Protein AF-A0A6P6IMT6-F1 (afdb_monomer_lite)

Organism: Puma concolor (NCBI:txid9696)

Secondary structure (DSSP, 8-state):
-HHHHHHHHH-TT----EEEE-SS-EEEEES-TTSTTGGGSS-TT-PPP----SS---TTSHHHHHHHHHHHHHHHHHHHS----S------HHHHHHHHHHHHHHHHHHS-TT----------STTS------S-GGGHHHHIIIIISS-HHHHTTS-PPPPPPP--PEEPTTT--EESS-EE-TTT--EESS--SB-TTT-PBP--------------PPPP-

Foldseek 3Di:
DVLQVLLCVVDVPDDDWDWDWDPVDIATLPPHPPCLCVVVPDDPDDDRDDDDDPDDPPVPCVVVVVSVVSSVVVVVVVVVPDPPPDPDPDTPVVVNVVVLVVVVVVVQVVDPPPDGDPDDDQDDDPVVHNDDDDPDPVCVVVCSVQRVNDDPVCVVVDPDDDHDDDDPFDQAPPPRDGDPDFDADPPPRHTHPDDDQADPPPRDGHPDPDDPPPPDPPDDDDDDD

InterPro domains:
  IPR004600 TFIIH subunit Tfb4/GTF2H3 [PF03850] (1-122)
  IPR004600 TFIIH subunit Tfb4/GTF2H3 [PF03850] (123-203)
  IPR004600 TFIIH subunit Tfb4/GTF2H3 [PTHR12831] (123-220)
  IPR036465 von Willebrand factor A-like domain superfamily [G3DSA:3.40.50.410] (1-122)
  IPR036465 von Willebrand factor A-like domain superfamily [G3DSA:3.40.50.410] (123-149)

Radius of gyration: 28.68 Å; chains: 1; bounding box: 85×43×91 Å

pLDDT: mean 74.67, std 17.56, range [29.91, 91.94]

Structure (mmCIF, N/CA/C/O backbone):
data_AF-A0A6P6IMT6-F1
#
_entry.id   AF-A0A6P6IMT6-F1
#
loop_
_atom_site.group_PDB
_atom_site.id
_atom_site.type_symbol
_atom_site.label_atom_id
_atom_site.label_alt_id
_atom_site.label_comp_id
_atom_site.label_asym_id
_atom_site.label_entity_id
_atom_site.label_seq_id
_atom_site.pdbx_PDB_ins_code
_atom_site.Cartn_x
_atom_site.Cartn_y
_atom_site.Cartn_z
_atom_site.occupancy
_atom_site.B_iso_or_equiv
_atom_site.auth_seq_id
_atom_site.auth_comp_id
_atom_site.auth_asym_id
_atom_site.auth_atom_id
_atom_site.pdbx_PDB_model_num
ATOM 1 N N . MET A 1 1 ? 15.916 -1.540 -7.897 1.00 86.00 1 MET A N 1
ATOM 2 C CA . MET A 1 1 ? 16.378 -1.331 -9.287 1.00 86.00 1 MET A CA 1
ATOM 3 C C . MET A 1 1 ? 16.260 -2.608 -10.118 1.00 86.00 1 MET A C 1
ATOM 5 O O . MET A 1 1 ? 15.372 -2.647 -10.954 1.00 86.00 1 MET A O 1
ATOM 9 N N . VAL A 1 2 ? 17.013 -3.685 -9.835 1.00 88.69 2 VAL A N 1
ATOM 10 C CA . VAL A 1 2 ? 16.966 -4.952 -10.618 1.00 88.69 2 VAL A CA 1
ATOM 11 C C . VAL A 1 2 ? 15.551 -5.515 -10.811 1.00 88.69 2 VAL A C 1
ATOM 13 O O . VAL A 1 2 ? 15.194 -5.877 -11.927 1.00 88.69 2 VAL A O 1
ATOM 16 N N . LEU A 1 3 ? 14.718 -5.527 -9.763 1.00 88.75 3 LEU A N 1
ATOM 17 C CA . LEU A 1 3 ? 13.320 -5.970 -9.862 1.00 88.75 3 LEU A CA 1
ATOM 18 C C . LEU A 1 3 ? 12.505 -5.142 -10.873 1.00 88.75 3 LEU A C 1
ATOM 20 O O . LEU A 1 3 ? 11.780 -5.707 -11.683 1.00 88.75 3 LEU A O 1
ATOM 24 N N . GLY A 1 4 ? 12.642 -3.813 -10.844 1.00 87.06 4 GLY A N 1
ATOM 25 C CA . GLY A 1 4 ? 11.950 -2.916 -11.774 1.00 87.06 4 GLY A CA 1
ATOM 26 C C . GLY A 1 4 ? 12.407 -3.133 -13.215 1.00 87.06 4 GLY A C 1
ATOM 27 O O . GLY A 1 4 ? 11.575 -3.242 -14.108 1.00 87.06 4 GLY A O 1
ATOM 28 N N . ASN A 1 5 ? 13.714 -3.305 -13.427 1.00 88.00 5 ASN A N 1
ATOM 29 C CA . ASN A 1 5 ? 14.268 -3.601 -14.752 1.00 88.00 5 ASN A CA 1
ATOM 30 C C . ASN A 1 5 ? 13.803 -4.970 -15.258 1.00 88.00 5 ASN A C 1
ATOM 32 O O . ASN A 1 5 ? 13.443 -5.101 -16.421 1.00 88.00 5 ASN A O 1
ATOM 36 N N . SER A 1 6 ? 13.726 -5.969 -14.374 1.00 89.19 6 SER A N 1
ATOM 37 C CA . SER A 1 6 ? 13.175 -7.289 -14.704 1.00 89.19 6 SER A CA 1
ATOM 38 C C . SER A 1 6 ? 11.703 -7.185 -15.107 1.00 89.19 6 SER A C 1
ATOM 40 O O . SER A 1 6 ? 11.304 -7.779 -16.102 1.00 89.19 6 SER A O 1
ATOM 42 N N . HIS A 1 7 ? 10.907 -6.377 -14.397 1.00 87.31 7 HIS A N 1
ATOM 43 C CA . HIS A 1 7 ? 9.508 -6.138 -14.753 1.00 87.31 7 HIS A CA 1
ATOM 44 C C . HIS A 1 7 ? 9.372 -5.488 -16.136 1.00 87.31 7 HIS A C 1
ATOM 46 O O . HIS A 1 7 ? 8.583 -5.953 -16.953 1.00 87.31 7 HIS A O 1
ATOM 52 N N . LEU A 1 8 ? 10.173 -4.463 -16.436 1.00 85.94 8 LEU A N 1
ATOM 53 C CA . LEU A 1 8 ? 10.189 -3.829 -17.759 1.00 85.94 8 LEU A CA 1
ATOM 54 C C . LEU A 1 8 ? 10.694 -4.775 -18.865 1.00 85.94 8 LEU A C 1
ATOM 56 O O . LEU A 1 8 ? 10.271 -4.664 -20.011 1.00 85.94 8 LEU A O 1
ATOM 60 N N . PHE A 1 9 ? 11.572 -5.724 -18.530 1.00 86.62 9 PHE A N 1
ATOM 61 C CA . PHE A 1 9 ? 12.099 -6.707 -19.476 1.00 86.62 9 PHE A CA 1
ATOM 62 C C . PHE A 1 9 ? 11.061 -7.762 -19.893 1.00 86.62 9 PHE A C 1
ATOM 64 O O . PHE A 1 9 ? 11.112 -8.252 -21.018 1.00 86.62 9 PHE A O 1
ATOM 71 N N . MET A 1 10 ? 10.102 -8.102 -19.022 1.00 85.50 10 MET A N 1
ATOM 72 C CA . MET A 1 10 ? 9.095 -9.134 -19.312 1.00 85.50 10 MET A CA 1
ATOM 73 C C . MET A 1 10 ? 8.134 -8.743 -20.441 1.00 85.50 10 MET A C 1
ATOM 75 O O . MET A 1 10 ? 7.717 -9.605 -21.211 1.00 85.50 10 MET A O 1
ATOM 79 N N . ASN A 1 11 ? 7.768 -7.464 -20.548 1.00 83.44 11 ASN A N 1
ATOM 80 C CA . ASN A 1 11 ? 6.883 -6.982 -21.605 1.00 83.44 11 ASN A CA 1
ATOM 81 C C . ASN A 1 11 ? 7.146 -5.500 -21.905 1.00 83.44 11 ASN A C 1
ATOM 83 O O . ASN A 1 11 ? 7.264 -4.684 -20.995 1.00 83.44 11 ASN A O 1
ATOM 87 N N . ARG A 1 12 ? 7.166 -5.133 -23.191 1.00 81.81 12 ARG A N 1
ATOM 88 C CA . ARG A 1 12 ? 7.400 -3.751 -23.647 1.00 81.81 12 ARG A CA 1
ATOM 89 C C . ARG A 1 12 ? 6.287 -2.779 -23.256 1.00 81.81 12 ARG A C 1
ATOM 91 O O . ARG A 1 12 ? 6.526 -1.579 -23.230 1.00 81.81 12 ARG A O 1
ATOM 98 N N . SER A 1 13 ? 5.083 -3.275 -22.971 1.00 82.00 13 SER A N 1
ATOM 99 C CA . SER A 1 13 ? 3.974 -2.447 -22.482 1.00 82.00 13 SER A CA 1
ATOM 100 C C . SER A 1 13 ? 4.042 -2.159 -20.980 1.00 82.00 13 SER A C 1
ATOM 102 O O . SER A 1 13 ? 3.216 -1.398 -20.475 1.00 82.00 13 SER A O 1
ATOM 104 N N . ASN A 1 14 ? 4.973 -2.782 -20.248 1.00 82.88 14 ASN A N 1
ATOM 105 C CA . ASN A 1 14 ? 5.072 -2.596 -18.807 1.00 82.88 14 ASN A CA 1
ATOM 106 C C . ASN A 1 14 ? 5.561 -1.182 -18.491 1.00 82.88 14 ASN A C 1
ATOM 108 O O . ASN A 1 14 ? 6.518 -0.680 -19.078 1.00 82.88 14 ASN A O 1
ATOM 112 N N . LYS A 1 15 ? 4.891 -0.545 -17.532 1.00 84.38 15 LYS A N 1
ATOM 113 C CA . LYS A 1 15 ? 5.246 0.774 -17.008 1.00 84.38 15 LYS A CA 1
ATOM 114 C C . LYS A 1 15 ? 5.682 0.620 -15.558 1.00 84.38 15 LYS A C 1
ATOM 116 O O . LYS A 1 15 ? 5.122 -0.189 -14.822 1.00 84.38 15 LYS A O 1
ATOM 121 N N . LEU A 1 16 ? 6.660 1.414 -15.140 1.00 85.75 16 LEU A N 1
ATOM 122 C CA . LEU A 1 16 ? 7.187 1.397 -13.780 1.00 85.75 16 LEU A CA 1
ATOM 123 C C . LEU A 1 16 ? 6.898 2.733 -13.092 1.00 85.75 16 LEU A C 1
ATOM 125 O O . LEU A 1 16 ? 7.049 3.792 -13.691 1.00 85.75 16 LEU A O 1
ATOM 129 N N . ALA A 1 17 ? 6.530 2.678 -11.816 1.00 88.69 17 ALA A N 1
ATOM 130 C CA . ALA A 1 17 ? 6.516 3.830 -10.925 1.00 88.69 17 ALA A CA 1
ATOM 131 C C . ALA A 1 17 ? 7.160 3.422 -9.598 1.00 88.69 17 ALA A C 1
ATOM 133 O O . ALA A 1 17 ? 6.875 2.349 -9.067 1.00 88.69 17 ALA A O 1
ATOM 134 N N . VAL A 1 18 ? 8.048 4.263 -9.072 1.00 90.00 18 VAL A N 1
ATOM 135 C CA . VAL A 1 18 ? 8.789 4.012 -7.833 1.00 90.00 18 VAL A CA 1
ATOM 136 C C . VAL A 1 18 ? 8.602 5.205 -6.909 1.00 90.00 18 VAL A C 1
ATOM 138 O O . VAL A 1 18 ? 8.897 6.340 -7.280 1.00 90.00 18 VAL A O 1
ATOM 141 N N . ILE A 1 19 ? 8.124 4.947 -5.694 1.00 90.31 19 ILE A N 1
ATOM 142 C CA . ILE A 1 19 ? 7.878 5.963 -4.668 1.00 90.31 19 ILE A CA 1
ATOM 143 C C . ILE A 1 19 ? 8.701 5.607 -3.431 1.00 90.31 19 ILE A C 1
ATOM 145 O O . ILE A 1 19 ? 8.642 4.477 -2.949 1.00 90.31 19 ILE A O 1
ATOM 149 N N . ALA A 1 20 ? 9.447 6.576 -2.909 1.00 89.88 20 ALA A N 1
ATOM 150 C CA . ALA A 1 20 ? 10.073 6.499 -1.599 1.00 89.88 20 ALA A CA 1
ATOM 151 C C . ALA A 1 20 ? 9.109 7.010 -0.527 1.00 89.88 20 ALA A C 1
ATOM 153 O O . ALA A 1 20 ? 8.546 8.101 -0.650 1.00 89.88 20 ALA A O 1
ATOM 154 N N . SER A 1 21 ? 8.960 6.233 0.544 1.00 89.06 21 SER A N 1
ATOM 155 C CA . SER A 1 21 ? 8.258 6.644 1.759 1.00 89.06 21 SER A CA 1
ATOM 156 C C . SER A 1 21 ? 9.288 7.063 2.804 1.00 89.06 21 SER A C 1
ATOM 158 O O . SER A 1 21 ? 9.828 6.208 3.503 1.00 89.06 21 SER A O 1
ATOM 160 N N . HIS A 1 22 ? 9.564 8.362 2.906 1.00 87.19 22 HIS A N 1
ATOM 161 C CA . HIS A 1 22 ? 10.450 8.926 3.922 1.00 87.19 22 HIS A CA 1
ATOM 162 C C . HIS A 1 22 ? 9.638 9.491 5.101 1.00 87.19 22 HIS A C 1
ATOM 164 O O . HIS A 1 22 ? 8.425 9.684 4.998 1.00 87.19 22 HIS A O 1
ATOM 170 N N . ILE A 1 23 ? 10.300 9.729 6.237 1.00 82.62 23 ILE A N 1
ATOM 171 C CA . ILE A 1 23 ? 9.667 10.245 7.463 1.00 82.62 23 ILE A CA 1
ATOM 172 C C . ILE A 1 23 ? 9.076 11.653 7.272 1.00 82.62 23 ILE A C 1
ATOM 174 O O . ILE A 1 23 ? 8.054 11.981 7.860 1.00 82.62 23 ILE A O 1
ATOM 178 N N . GLN A 1 24 ? 9.699 12.475 6.422 1.00 81.31 24 GLN A N 1
ATOM 179 C CA . GLN A 1 24 ? 9.286 13.862 6.169 1.00 81.31 24 GLN A CA 1
ATOM 180 C C . GLN A 1 24 ? 8.377 13.995 4.946 1.00 81.31 24 GLN A C 1
ATOM 182 O O . GLN A 1 24 ? 7.471 14.823 4.928 1.00 81.31 24 GLN A O 1
ATOM 187 N N . GLU A 1 25 ? 8.621 13.201 3.901 1.00 85.75 25 GLU A N 1
ATOM 188 C CA . GLU A 1 25 ? 7.857 13.286 2.662 1.00 85.75 25 GLU A CA 1
ATOM 189 C C . GLU A 1 25 ? 7.723 11.933 1.957 1.00 85.75 25 GLU A C 1
ATOM 191 O O . GLU A 1 25 ? 8.541 11.028 2.098 1.00 85.75 25 GLU A O 1
ATOM 196 N N . SER A 1 26 ? 6.684 11.813 1.136 1.00 88.25 26 SER A N 1
ATOM 197 C CA . SER A 1 26 ? 6.568 10.746 0.144 1.00 88.25 26 SER A CA 1
ATOM 198 C C . SER A 1 26 ? 6.949 11.299 -1.226 1.00 88.25 26 SER A C 1
ATOM 200 O O . SER A 1 26 ? 6.347 12.281 -1.679 1.00 88.25 26 SER A O 1
ATOM 202 N N . ARG A 1 27 ? 7.930 10.697 -1.901 1.00 87.19 27 ARG A N 1
ATOM 203 C CA . ARG A 1 27 ? 8.526 11.240 -3.130 1.00 87.19 27 ARG A CA 1
ATOM 204 C C . ARG A 1 27 ? 8.527 10.210 -4.252 1.00 87.19 27 ARG A C 1
ATOM 206 O O . ARG A 1 27 ? 8.967 9.084 -4.060 1.00 87.19 27 ARG A O 1
ATOM 213 N N . PHE A 1 28 ? 8.054 10.606 -5.434 1.00 89.25 28 PHE A N 1
ATOM 214 C CA . PHE A 1 28 ? 8.264 9.826 -6.653 1.00 89.25 28 PHE A CA 1
ATOM 215 C C . PHE A 1 28 ? 9.753 9.849 -6.994 1.00 89.25 28 PHE A C 1
ATOM 217 O O . PHE A 1 28 ? 10.293 10.914 -7.275 1.00 89.25 28 PHE A O 1
ATOM 224 N N . LEU A 1 29 ? 10.386 8.680 -6.941 1.00 88.81 29 LEU A N 1
ATOM 225 C CA . LEU A 1 29 ? 11.736 8.458 -7.452 1.00 88.81 29 LEU A CA 1
ATOM 226 C C . LEU A 1 29 ? 11.701 8.246 -8.968 1.00 88.81 29 LEU A C 1
ATOM 228 O O . LEU A 1 29 ? 12.618 8.630 -9.679 1.00 88.81 29 LEU A O 1
ATOM 232 N N . TYR A 1 30 ? 10.625 7.634 -9.466 1.00 86.50 30 TYR A N 1
ATOM 233 C CA . TYR A 1 30 ? 10.386 7.424 -10.888 1.00 86.50 30 TYR A CA 1
ATOM 234 C C . TYR A 1 30 ? 8.875 7.397 -11.167 1.00 86.50 30 TYR A C 1
ATOM 236 O O . TYR A 1 30 ? 8.147 6.759 -10.399 1.00 86.50 30 TYR A O 1
ATOM 244 N N . PRO A 1 31 ? 8.376 8.018 -12.248 1.00 78.81 31 PRO A N 1
ATOM 245 C CA . PRO A 1 31 ? 9.072 8.926 -13.166 1.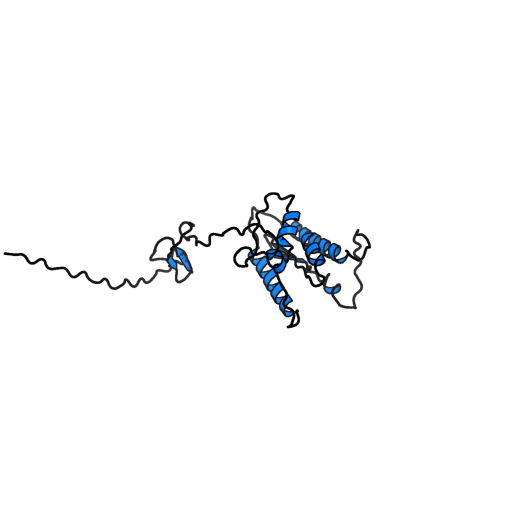00 78.81 31 PRO A CA 1
ATOM 246 C C . PRO A 1 31 ? 9.449 10.235 -12.448 1.00 78.81 31 PRO A C 1
ATOM 248 O O . PRO A 1 31 ? 8.661 10.752 -11.657 1.00 78.81 31 PRO A O 1
ATOM 251 N N . GLY A 1 32 ? 10.678 10.722 -12.651 1.00 68.00 32 GLY A N 1
ATOM 252 C CA . GLY A 1 32 ? 11.238 11.842 -11.882 1.00 68.00 32 GLY A CA 1
ATOM 253 C C . GLY A 1 32 ? 10.367 13.106 -11.929 1.00 68.00 32 GLY A C 1
ATOM 254 O O . GLY A 1 32 ? 9.720 13.392 -12.936 1.00 68.00 32 GLY A O 1
ATOM 255 N N . LYS A 1 33 ? 10.366 13.888 -10.841 1.00 64.50 33 LYS A N 1
ATOM 256 C CA . LYS A 1 33 ? 9.572 15.129 -10.711 1.00 64.50 33 LYS A CA 1
ATOM 257 C C . LYS A 1 33 ? 9.950 16.210 -11.739 1.00 64.50 33 LYS A C 1
ATOM 259 O O . LYS A 1 33 ? 9.138 17.077 -12.036 1.00 64.50 33 LYS A O 1
ATOM 264 N N . ASN A 1 34 ? 11.165 16.141 -12.281 1.00 51.53 34 ASN A N 1
ATOM 265 C CA . ASN A 1 34 ? 11.794 17.207 -13.058 1.00 51.53 34 ASN A CA 1
ATOM 266 C C . ASN A 1 34 ? 11.647 17.072 -14.576 1.00 51.53 34 ASN A C 1
ATOM 268 O O . ASN A 1 34 ? 12.574 17.456 -15.270 1.00 51.53 34 ASN A O 1
ATOM 272 N N . GLY A 1 35 ? 10.567 16.502 -15.121 1.00 45.19 35 GLY A N 1
ATOM 273 C CA . GLY A 1 35 ? 10.292 16.544 -16.572 1.00 45.19 35 GLY A CA 1
ATOM 274 C C . GLY A 1 35 ? 11.344 15.914 -17.510 1.00 45.19 35 GLY A C 1
ATOM 275 O O . GLY A 1 35 ? 11.038 15.702 -18.672 1.00 45.19 35 GLY A O 1
ATOM 276 N N . ARG A 1 36 ? 12.525 15.509 -17.016 1.00 45.22 36 ARG A N 1
ATOM 277 C CA . ARG A 1 36 ? 13.677 15.016 -17.789 1.00 45.22 36 ARG A CA 1
ATOM 278 C C . ARG A 1 36 ? 13.387 13.731 -18.562 1.00 45.22 36 ARG A C 1
ATOM 280 O O . ARG A 1 36 ? 14.187 13.332 -19.392 1.00 45.22 36 ARG A O 1
ATOM 287 N N . LEU A 1 37 ? 12.264 13.071 -18.273 1.00 43.41 37 LEU A N 1
ATOM 288 C CA . LEU A 1 37 ? 11.798 11.880 -18.983 1.00 43.41 37 LEU A CA 1
ATOM 289 C C . LEU A 1 37 ? 10.551 12.132 -19.850 1.00 43.41 37 LEU A C 1
ATOM 291 O O . LEU A 1 37 ? 10.211 11.282 -20.668 1.00 43.41 37 LEU A O 1
ATOM 295 N N . GLY A 1 38 ? 9.873 13.276 -19.686 1.00 41.12 38 GLY A N 1
ATOM 296 C CA . GLY A 1 38 ? 8.791 13.693 -20.587 1.00 41.12 38 GLY A CA 1
ATOM 297 C C . GLY A 1 38 ? 9.306 13.901 -22.012 1.00 41.12 38 GLY A C 1
ATOM 298 O O . GLY A 1 38 ? 8.628 13.530 -22.961 1.00 41.12 38 GLY A O 1
ATOM 299 N N . ASP A 1 39 ? 10.561 14.338 -22.139 1.00 41.91 39 ASP A N 1
ATOM 300 C CA . ASP A 1 39 ? 11.242 14.536 -23.423 1.00 41.91 39 ASP A CA 1
ATOM 301 C C . ASP A 1 39 ? 11.672 13.220 -24.110 1.00 41.91 39 ASP A C 1
ATOM 303 O O . ASP A 1 39 ? 11.994 13.215 -25.294 1.00 41.91 39 ASP A O 1
ATOM 307 N N . PHE A 1 40 ? 11.650 12.076 -23.409 1.00 46.19 40 PHE A N 1
ATOM 308 C CA . PHE A 1 40 ? 11.992 10.765 -23.992 1.00 46.19 40 PHE A CA 1
ATOM 309 C C . PHE A 1 40 ? 10.772 9.992 -24.512 1.00 46.19 40 PHE A C 1
ATOM 311 O O . PHE A 1 40 ? 10.916 9.107 -25.355 1.00 46.19 40 PHE A O 1
ATOM 318 N N . PHE A 1 41 ? 9.567 10.328 -24.040 1.00 44.78 41 PHE A N 1
ATOM 319 C CA . PHE A 1 41 ? 8.307 9.727 -24.481 1.00 44.78 41 PHE A CA 1
ATOM 320 C C . PHE A 1 41 ? 7.471 10.728 -25.301 1.00 44.78 41 PHE A C 1
ATOM 322 O O . PHE A 1 41 ? 6.294 10.934 -25.025 1.00 44.78 41 PHE A O 1
ATOM 329 N N . GLY A 1 42 ? 8.071 11.294 -26.356 1.00 38.62 42 GLY A N 1
ATOM 330 C CA . GLY A 1 42 ? 7.335 11.737 -27.547 1.00 38.62 42 GLY A CA 1
ATOM 331 C C . GLY A 1 42 ? 7.032 13.230 -27.713 1.00 38.62 42 GLY A C 1
ATOM 332 O O . GLY A 1 42 ? 5.861 13.583 -27.811 1.00 38.62 42 GLY A O 1
ATOM 333 N N . ASP A 1 43 ? 8.057 14.066 -27.916 1.00 29.91 43 ASP A N 1
ATOM 334 C CA . ASP A 1 43 ? 7.906 15.316 -28.684 1.00 29.91 43 ASP A CA 1
ATOM 335 C C . ASP A 1 43 ? 9.142 15.546 -29.593 1.00 29.91 43 ASP A C 1
ATOM 337 O O . ASP A 1 43 ? 10.271 15.523 -29.098 1.00 29.91 43 ASP A O 1
ATOM 341 N N . PRO A 1 44 ? 9.000 15.709 -30.928 1.00 35.22 44 PRO A N 1
ATOM 342 C CA . PRO A 1 44 ? 10.113 15.697 -31.887 1.00 35.22 44 PRO A CA 1
ATOM 343 C C . PRO A 1 44 ? 10.825 17.060 -32.015 1.00 35.22 44 PRO A C 1
ATOM 345 O O . PRO A 1 44 ? 11.172 17.471 -33.122 1.00 35.22 44 PRO A O 1
ATOM 348 N N . GLY A 1 45 ? 11.004 17.792 -30.910 1.00 35.00 45 GLY A N 1
ATOM 349 C CA . GLY A 1 45 ? 11.275 19.234 -30.972 1.00 35.00 45 GLY A CA 1
ATOM 350 C C . GLY A 1 45 ? 12.449 19.800 -30.172 1.00 35.00 45 GLY A C 1
ATOM 351 O O . GLY A 1 45 ? 12.828 20.932 -30.458 1.00 35.00 45 GLY A O 1
ATOM 352 N N . ASN A 1 46 ? 13.043 19.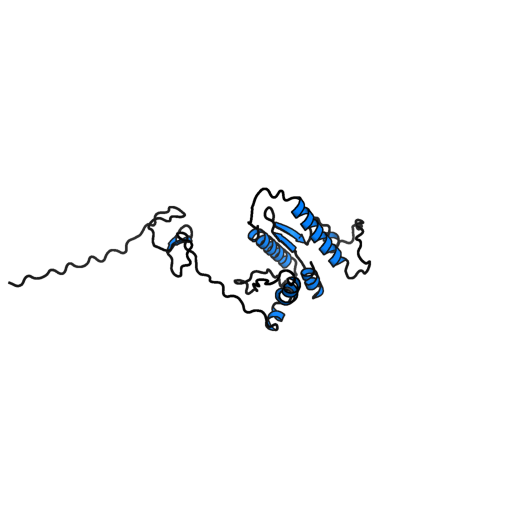084 -29.208 1.00 37.31 46 ASN A N 1
ATOM 353 C CA . ASN A 1 46 ? 14.049 19.685 -28.317 1.00 37.31 46 ASN A CA 1
ATOM 354 C C . ASN A 1 46 ? 15.397 18.939 -28.330 1.00 37.31 46 ASN A C 1
ATOM 356 O O . ASN A 1 46 ? 15.412 17.706 -28.343 1.00 37.31 46 ASN A O 1
ATOM 360 N N . PRO A 1 47 ? 16.540 19.656 -28.335 1.00 33.06 47 PRO A N 1
ATOM 361 C CA . PRO A 1 47 ? 17.856 19.033 -28.387 1.00 33.06 47 PRO A CA 1
ATOM 362 C C . PRO A 1 47 ? 18.178 18.330 -27.055 1.00 33.06 47 PRO A C 1
ATOM 364 O O . PRO A 1 47 ? 17.834 18.849 -25.989 1.00 33.06 47 PRO A O 1
ATOM 367 N N . PRO A 1 48 ? 18.857 17.169 -27.082 1.00 37.72 48 PRO A N 1
ATOM 368 C CA . PRO A 1 48 ? 19.202 16.441 -25.871 1.00 37.72 48 PRO A CA 1
ATOM 369 C C . PRO A 1 48 ? 20.254 17.221 -25.077 1.00 37.72 48 PRO A C 1
ATOM 371 O O . PRO A 1 48 ? 21.308 17.581 -25.599 1.00 37.72 48 PRO A O 1
ATOM 374 N N . SER A 1 49 ? 19.978 17.473 -23.797 1.00 39.12 49 SER A N 1
ATOM 375 C CA . SER A 1 49 ? 20.977 17.996 -22.868 1.00 39.12 49 SER A CA 1
ATOM 376 C C . SER A 1 49 ? 22.071 16.948 -22.655 1.00 39.12 49 SER A C 1
ATOM 378 O O . SER A 1 49 ? 21.784 15.841 -22.197 1.00 39.12 49 SER A O 1
ATOM 380 N N . GLU A 1 50 ? 23.313 17.308 -22.974 1.00 36.00 50 GLU A N 1
ATOM 381 C CA . GLU A 1 50 ? 24.506 16.487 -22.774 1.00 36.00 50 GLU A CA 1
ATOM 382 C C . GLU A 1 50 ? 24.711 16.166 -21.286 1.00 36.00 50 GLU A C 1
ATOM 384 O O . GLU A 1 50 ? 25.261 16.952 -20.516 1.00 36.00 50 GLU A O 1
ATOM 389 N N . PHE A 1 51 ? 24.291 14.975 -20.876 1.00 38.50 51 PHE A N 1
ATOM 390 C CA . PHE A 1 51 ? 24.798 14.321 -19.680 1.00 38.50 51 PHE A CA 1
ATOM 391 C C . PHE A 1 51 ? 25.426 13.016 -20.153 1.00 38.50 51 PHE A C 1
ATOM 393 O O . PHE A 1 51 ? 24.727 12.169 -20.695 1.00 38.50 51 PHE A O 1
ATOM 400 N N . SER A 1 52 ? 26.751 12.897 -20.047 1.00 37.66 52 SER A N 1
ATOM 401 C CA . SER A 1 52 ? 27.492 11.700 -20.464 1.00 37.66 52 SER A CA 1
ATOM 402 C C . SER A 1 52 ? 27.538 10.700 -19.308 1.00 37.66 52 SER A C 1
ATOM 404 O O . SER A 1 52 ? 28.280 10.945 -18.351 1.00 37.66 52 SER A O 1
ATOM 406 N N . PRO A 1 53 ? 26.808 9.571 -19.360 1.00 43.19 53 PRO A N 1
ATOM 407 C CA . PRO A 1 53 ? 26.927 8.528 -18.361 1.00 43.19 53 PRO A CA 1
ATOM 408 C C . PRO A 1 53 ? 28.052 7.570 -18.768 1.00 43.19 53 PRO A C 1
ATOM 410 O O . PRO A 1 53 ? 28.222 7.222 -19.937 1.00 43.19 53 PRO A O 1
ATOM 413 N N . SER A 1 54 ? 28.826 7.113 -17.786 1.00 43.81 54 SER A N 1
ATOM 414 C CA . SER A 1 54 ? 29.887 6.107 -17.946 1.00 43.81 54 SER A CA 1
ATOM 415 C C . SER A 1 54 ? 29.289 4.695 -18.085 1.00 43.81 54 SER A C 1
ATOM 417 O O . SER A 1 54 ? 29.551 3.801 -17.280 1.00 43.81 54 SER A O 1
ATOM 419 N N . GLY A 1 55 ? 28.414 4.513 -19.075 1.00 46.38 55 GLY A N 1
ATOM 420 C CA . GLY A 1 55 ? 27.738 3.262 -19.405 1.00 46.38 55 GLY A CA 1
ATOM 421 C C . GLY A 1 55 ? 28.058 2.822 -20.831 1.00 46.38 55 GLY A C 1
ATOM 422 O O . GLY A 1 55 ? 28.262 3.647 -21.719 1.00 46.38 55 GLY A O 1
ATOM 423 N N . SER A 1 56 ? 28.131 1.507 -21.047 1.00 45.97 56 SER A N 1
ATOM 424 C CA . SER A 1 56 ? 28.347 0.903 -22.366 1.00 45.97 56 SER A CA 1
ATOM 425 C C . SER A 1 56 ? 27.368 1.474 -23.401 1.00 45.97 56 SER A C 1
ATOM 427 O O . SER A 1 56 ? 26.160 1.442 -23.172 1.00 45.97 56 SER A O 1
ATOM 429 N N . LYS A 1 57 ? 27.892 1.955 -24.539 1.00 51.34 57 LYS A N 1
ATOM 430 C CA . LYS A 1 57 ? 27.148 2.478 -25.706 1.00 51.34 57 LYS A CA 1
ATOM 431 C C . LYS A 1 57 ? 26.449 1.362 -26.495 1.00 51.34 57 LYS A C 1
ATOM 433 O O . LYS A 1 57 ? 26.592 1.259 -27.711 1.00 51.34 57 LYS A O 1
ATOM 438 N N . ASP A 1 58 ? 25.762 0.472 -25.796 1.00 48.28 58 ASP A N 1
ATOM 439 C CA . ASP A 1 58 ? 24.961 -0.584 -26.397 1.00 48.28 58 ASP A CA 1
ATOM 440 C C . ASP A 1 58 ? 23.495 -0.217 -26.146 1.00 48.28 58 ASP A C 1
ATOM 442 O O . ASP A 1 58 ? 22.967 -0.412 -25.047 1.00 48.28 58 ASP A O 1
ATOM 446 N N . GLY A 1 59 ? 22.857 0.403 -27.146 1.00 57.94 59 GLY A N 1
ATOM 447 C CA . GLY A 1 59 ? 21.568 1.115 -27.066 1.00 57.94 59 GLY A CA 1
ATOM 448 C C . GLY A 1 59 ? 20.352 0.303 -26.587 1.00 57.94 59 GLY A C 1
ATOM 449 O O . GLY A 1 59 ? 19.223 0.783 -26.632 1.00 57.94 59 GLY A O 1
ATOM 450 N N . LYS A 1 60 ? 20.546 -0.933 -26.116 1.00 57.16 60 LYS A N 1
ATOM 451 C CA . LYS A 1 60 ? 19.521 -1.783 -25.495 1.00 57.16 60 LYS A CA 1
ATOM 452 C C . LYS A 1 60 ? 19.285 -1.508 -24.008 1.00 57.16 60 LYS A C 1
ATOM 454 O O . LYS A 1 60 ? 18.205 -1.839 -23.523 1.00 57.16 60 LYS A O 1
ATOM 459 N N . TYR A 1 61 ? 20.254 -0.942 -23.283 1.00 64.88 61 TYR A N 1
ATOM 460 C CA . TYR A 1 61 ? 20.171 -0.783 -21.818 1.00 64.88 61 TYR A CA 1
ATOM 461 C C . TYR A 1 61 ? 20.092 0.670 -21.338 1.00 64.88 61 TYR A C 1
ATOM 463 O O . TYR A 1 61 ? 19.912 0.903 -20.144 1.00 64.88 61 TYR A O 1
ATOM 471 N N . GLU A 1 62 ? 20.167 1.646 -22.244 1.00 71.19 62 GLU A N 1
ATOM 472 C CA . GLU A 1 62 ? 20.220 3.071 -21.893 1.00 71.19 62 GLU A CA 1
ATOM 473 C C . GLU A 1 62 ? 18.998 3.533 -21.093 1.00 71.19 62 GLU A C 1
ATOM 475 O O . GLU A 1 62 ? 19.155 4.226 -20.093 1.00 71.19 62 GLU A O 1
ATOM 480 N N . LEU A 1 63 ? 17.792 3.065 -21.439 1.00 72.00 63 LEU A N 1
ATOM 481 C CA . LEU A 1 63 ? 16.570 3.414 -20.704 1.00 72.00 63 LEU A CA 1
ATOM 482 C C . LEU A 1 63 ? 16.598 2.914 -19.251 1.00 72.00 63 LEU A C 1
ATOM 484 O O . LEU A 1 63 ? 16.131 3.600 -18.341 1.00 72.00 63 LEU A O 1
ATOM 488 N N . PHE A 1 64 ? 17.155 1.721 -19.020 1.00 80.88 64 PHE A N 1
ATOM 489 C CA . PHE A 1 64 ? 17.267 1.150 -17.678 1.00 80.88 64 PHE A CA 1
ATOM 490 C C . PHE A 1 64 ? 18.345 1.855 -16.865 1.00 80.88 64 PHE A C 1
ATOM 492 O O . PHE A 1 64 ? 18.141 2.112 -15.679 1.00 80.88 64 PHE A O 1
ATOM 499 N N . THR A 1 65 ? 19.473 2.190 -17.493 1.00 80.56 65 THR A N 1
ATOM 500 C CA . THR A 1 65 ? 20.542 2.966 -16.858 1.00 80.56 65 THR A CA 1
ATOM 501 C C . THR A 1 65 ? 20.038 4.355 -16.478 1.00 80.56 65 THR A C 1
ATOM 503 O O . THR A 1 65 ? 20.148 4.723 -15.314 1.00 80.56 65 THR A O 1
ATOM 506 N N . ALA A 1 66 ? 19.361 5.056 -17.392 1.00 81.00 66 ALA A N 1
ATOM 507 C CA . ALA A 1 66 ? 18.758 6.360 -17.127 1.00 81.00 66 ALA A CA 1
ATOM 508 C C . ALA A 1 66 ? 17.736 6.302 -15.978 1.00 81.00 66 ALA A C 1
ATOM 510 O O . ALA A 1 66 ? 17.763 7.131 -15.071 1.00 81.00 66 ALA A O 1
ATOM 511 N N . ALA A 1 67 ? 16.860 5.290 -15.955 1.00 82.31 67 ALA A N 1
ATOM 512 C CA . ALA A 1 67 ? 15.916 5.110 -14.853 1.00 82.31 67 ALA A CA 1
ATOM 513 C C . ALA A 1 67 ? 16.624 4.835 -13.513 1.00 82.31 67 ALA A C 1
ATOM 515 O O . ALA A 1 67 ? 16.237 5.398 -12.488 1.00 82.31 67 ALA A O 1
ATOM 516 N N . ASN A 1 68 ? 17.663 3.993 -13.506 1.00 87.31 68 ASN A N 1
ATOM 517 C CA . ASN A 1 68 ? 18.447 3.704 -12.304 1.00 87.31 68 ASN A CA 1
ATOM 518 C C . ASN A 1 68 ? 19.170 4.955 -11.782 1.00 87.31 68 ASN A C 1
ATOM 520 O O . ASN A 1 68 ? 19.199 5.170 -10.572 1.00 87.31 68 ASN A O 1
ATOM 524 N N . GLU A 1 69 ? 19.722 5.778 -12.675 1.00 87.25 69 GLU A N 1
ATOM 525 C CA . GLU A 1 69 ? 20.404 7.027 -12.328 1.00 87.25 69 GLU A CA 1
ATOM 526 C C . GLU A 1 69 ? 19.443 8.038 -11.708 1.00 87.25 69 GLU A C 1
ATOM 528 O O . GLU A 1 69 ? 19.722 8.539 -10.621 1.00 87.25 69 GLU A O 1
ATOM 533 N N . VAL A 1 70 ? 18.273 8.254 -12.320 1.00 88.06 70 VAL A N 1
ATOM 534 C CA . VAL A 1 70 ? 17.232 9.136 -11.763 1.00 88.06 70 VAL A CA 1
ATOM 535 C C . VAL A 1 70 ? 16.801 8.659 -10.374 1.00 88.06 70 VAL A C 1
ATOM 537 O O . VAL A 1 70 ? 16.703 9.458 -9.445 1.00 88.06 70 VAL A O 1
ATOM 540 N N . ILE A 1 71 ? 16.595 7.350 -10.193 1.00 89.06 71 ILE A N 1
ATOM 541 C CA . ILE A 1 71 ? 16.240 6.779 -8.887 1.00 89.06 71 ILE A CA 1
ATOM 542 C C . ILE A 1 71 ? 17.360 7.015 -7.863 1.00 89.06 71 ILE A C 1
ATOM 544 O O . ILE A 1 71 ? 17.075 7.382 -6.723 1.00 89.06 71 ILE A O 1
ATOM 548 N N . ALA A 1 72 ? 18.622 6.802 -8.241 1.00 89.62 72 ALA A N 1
ATOM 549 C CA . ALA A 1 72 ? 19.765 6.982 -7.350 1.00 89.62 72 ALA A CA 1
ATOM 550 C C . ALA A 1 72 ? 19.972 8.455 -6.959 1.00 89.62 72 ALA A C 1
ATOM 552 O O . ALA A 1 72 ? 20.243 8.739 -5.791 1.00 89.62 72 ALA A O 1
ATOM 553 N N . GLU A 1 73 ? 19.804 9.384 -7.902 1.00 89.69 73 GLU A N 1
ATOM 554 C CA . GLU A 1 73 ? 19.885 10.828 -7.668 1.00 89.69 73 GLU A CA 1
ATOM 555 C C . GLU A 1 73 ? 18.773 11.299 -6.721 1.00 89.69 73 GLU A C 1
ATOM 557 O O . GLU A 1 73 ? 19.050 11.962 -5.724 1.00 89.69 73 GLU A O 1
ATOM 562 N N . GLU A 1 74 ? 17.528 10.886 -6.967 1.00 88.50 74 GLU A N 1
ATOM 563 C CA . GLU A 1 74 ? 16.376 11.249 -6.137 1.00 88.50 74 GLU A CA 1
ATOM 564 C C . GLU A 1 74 ? 16.476 10.676 -4.713 1.00 88.50 74 GLU A C 1
ATOM 566 O O . GLU A 1 74 ? 16.132 11.360 -3.747 1.00 88.50 74 GLU A O 1
ATOM 571 N N . ILE A 1 75 ? 16.989 9.448 -4.554 1.00 89.25 75 ILE A N 1
ATOM 572 C CA . ILE A 1 75 ? 17.275 8.873 -3.229 1.00 89.25 75 ILE A CA 1
ATOM 573 C C . ILE A 1 75 ? 18.381 9.666 -2.537 1.00 89.25 75 ILE A C 1
ATOM 575 O O . ILE A 1 75 ? 18.255 9.977 -1.354 1.00 89.25 75 ILE A O 1
ATOM 579 N N . LYS A 1 76 ? 19.463 9.997 -3.248 1.00 89.94 76 LYS A N 1
ATOM 580 C CA . LYS A 1 76 ? 20.572 10.766 -2.677 1.00 89.94 76 LYS A CA 1
ATOM 581 C C . LYS A 1 76 ? 20.089 12.131 -2.193 1.00 89.94 76 LYS A C 1
ATOM 583 O O . LYS A 1 76 ? 20.358 12.481 -1.050 1.00 89.94 76 LYS A O 1
ATOM 588 N N . ASP A 1 77 ? 19.326 12.849 -3.015 1.00 88.50 77 ASP A N 1
ATOM 589 C CA . ASP A 1 77 ? 18.723 14.137 -2.661 1.00 88.50 77 ASP A CA 1
ATOM 590 C C . ASP A 1 77 ? 17.850 14.017 -1.400 1.00 88.50 77 ASP A C 1
ATOM 592 O O . ASP A 1 77 ? 18.015 14.778 -0.444 1.00 88.50 77 ASP A O 1
ATOM 596 N N . LEU A 1 78 ? 16.989 12.996 -1.351 1.00 87.00 78 LEU A N 1
ATOM 597 C CA . LEU A 1 78 ? 16.116 12.717 -0.209 1.00 87.00 78 LEU A CA 1
ATOM 598 C C . LEU A 1 78 ? 16.899 12.441 1.085 1.00 87.00 78 LEU A C 1
ATOM 600 O O . LEU A 1 78 ? 16.535 12.962 2.136 1.00 87.00 78 LEU A O 1
ATOM 604 N N . MET A 1 79 ? 17.991 11.675 1.004 1.00 85.25 79 MET A N 1
ATOM 605 C CA . MET A 1 79 ? 18.852 11.354 2.151 1.00 85.25 79 MET A CA 1
ATOM 606 C C . MET A 1 79 ? 19.725 12.536 2.594 1.00 85.25 79 MET A C 1
ATOM 608 O O . MET A 1 79 ? 20.099 12.622 3.758 1.00 85.25 79 MET A O 1
ATOM 612 N N . THR A 1 80 ? 20.077 13.450 1.685 1.00 86.75 80 THR A N 1
ATOM 613 C CA . THR A 1 80 ? 20.877 14.640 2.030 1.00 86.75 80 THR A CA 1
ATOM 614 C C . THR A 1 80 ? 20.054 15.766 2.648 1.00 86.75 80 THR A C 1
ATOM 616 O O . THR A 1 80 ? 20.586 16.544 3.432 1.00 86.75 80 THR A O 1
ATOM 619 N N . LYS A 1 81 ? 18.760 15.857 2.320 1.00 77.88 81 LYS A N 1
ATOM 620 C CA . LYS A 1 81 ? 17.844 16.880 2.854 1.00 77.88 81 LYS A CA 1
ATOM 621 C C . LYS A 1 81 ? 17.313 16.560 4.249 1.00 77.88 81 LYS A C 1
ATOM 623 O O . LYS A 1 81 ? 16.729 17.426 4.898 1.00 77.88 81 LYS A O 1
ATOM 628 N N . SER A 1 82 ? 17.486 15.328 4.715 1.00 69.06 82 SER A N 1
ATOM 629 C CA . SER A 1 82 ? 16.993 14.906 6.017 1.00 69.06 82 SER A CA 1
ATOM 630 C C . SER A 1 82 ? 17.951 15.318 7.138 1.00 69.06 82 SER A C 1
ATOM 632 O O . SER A 1 82 ? 18.896 14.596 7.450 1.00 69.06 82 SER A O 1
ATOM 634 N N . ASP A 1 83 ? 17.666 16.434 7.809 1.00 63.62 83 ASP A N 1
ATOM 635 C CA . ASP A 1 83 ? 18.187 16.692 9.157 1.00 63.62 83 ASP A CA 1
ATOM 636 C C . ASP A 1 83 ? 17.432 15.798 10.153 1.00 63.62 83 ASP A C 1
ATOM 638 O O . ASP A 1 83 ? 16.374 16.161 10.677 1.00 63.62 83 ASP A O 1
ATOM 642 N N . ILE A 1 84 ? 17.942 14.587 10.393 1.00 66.25 84 ILE A N 1
ATOM 643 C CA . ILE A 1 84 ? 17.345 13.636 11.341 1.00 66.25 84 ILE A CA 1
ATOM 644 C C . ILE A 1 84 ? 17.655 14.103 12.771 1.00 66.25 84 ILE A C 1
ATOM 646 O O . ILE A 1 84 ? 18.571 13.618 13.434 1.00 66.25 84 ILE A O 1
ATOM 650 N N . LYS A 1 85 ? 16.887 15.076 13.267 1.00 56.50 85 LYS A N 1
ATOM 651 C CA . LYS A 1 85 ? 16.869 15.449 14.686 1.00 56.50 85 LYS A CA 1
ATOM 652 C C . LYS A 1 85 ? 15.794 14.630 15.403 1.00 56.50 85 LYS A C 1
ATOM 654 O O . LYS A 1 85 ? 14.664 15.080 15.541 1.00 56.50 85 LYS A O 1
ATOM 659 N N . GLY A 1 86 ? 16.150 13.424 15.848 1.00 58.31 86 GLY A N 1
ATOM 660 C CA . GLY A 1 86 ? 15.315 12.593 16.730 1.00 58.31 86 GLY A CA 1
ATOM 661 C C . GLY A 1 86 ? 15.105 11.148 16.263 1.00 58.31 86 GLY A C 1
ATOM 662 O O . GLY A 1 86 ? 15.296 10.815 15.096 1.00 58.31 86 GLY A O 1
ATOM 663 N N . GLN A 1 87 ? 14.694 10.280 17.194 1.00 56.81 87 GLN A N 1
ATOM 664 C CA . GLN A 1 87 ? 14.276 8.896 16.928 1.00 56.81 87 GLN A CA 1
ATOM 665 C C . GLN A 1 87 ? 12.831 8.871 16.397 1.00 56.81 87 GLN A C 1
ATOM 667 O O . GLN A 1 87 ? 11.910 8.482 17.108 1.00 56.81 87 GLN A O 1
ATOM 672 N N . HIS A 1 88 ? 12.607 9.304 15.157 1.00 64.44 88 HIS A N 1
ATOM 673 C CA . HIS A 1 88 ? 11.317 9.095 14.493 1.00 64.44 88 HIS A CA 1
ATOM 674 C C . HIS A 1 88 ? 11.335 7.759 13.740 1.00 64.44 88 HIS A C 1
ATOM 676 O O . HIS A 1 88 ? 12.075 7.593 12.775 1.00 64.44 88 HIS A O 1
ATOM 682 N N . THR A 1 89 ? 10.522 6.799 14.187 1.00 63.59 89 THR A N 1
ATOM 683 C CA . THR A 1 89 ? 10.325 5.489 13.532 1.00 63.59 89 THR A CA 1
ATOM 684 C C . THR A 1 89 ? 9.101 5.461 12.612 1.00 63.59 89 THR A C 1
ATOM 686 O O . THR A 1 89 ? 8.759 4.416 12.058 1.00 63.59 89 THR A O 1
ATOM 689 N N . GLU A 1 90 ? 8.423 6.597 12.444 1.00 72.00 90 GLU A N 1
ATOM 690 C CA . GLU A 1 90 ? 7.183 6.686 11.681 1.00 72.00 90 GLU A CA 1
ATOM 691 C C . GLU A 1 90 ? 7.457 6.821 10.182 1.00 72.00 90 GLU A C 1
ATOM 693 O O . GLU A 1 90 ? 8.252 7.645 9.740 1.00 72.00 90 GLU A O 1
ATOM 698 N N . THR A 1 91 ? 6.763 6.021 9.377 1.00 79.50 91 THR A N 1
ATOM 699 C CA . THR A 1 91 ? 6.827 6.101 7.914 1.00 79.50 91 THR A CA 1
ATOM 700 C C . THR A 1 91 ? 5.521 6.648 7.359 1.00 79.50 91 THR A C 1
ATOM 702 O O . THR A 1 91 ? 4.448 6.180 7.742 1.00 79.50 91 THR A O 1
ATOM 705 N N . LEU A 1 92 ? 5.593 7.538 6.368 1.00 84.25 92 LEU A N 1
ATOM 706 C CA . LEU A 1 92 ? 4.427 8.048 5.635 1.00 84.25 92 LEU A CA 1
ATOM 707 C C . LEU A 1 92 ? 3.898 7.037 4.597 1.00 84.25 92 LEU A C 1
ATOM 709 O O . LEU A 1 92 ? 3.646 7.371 3.432 1.00 84.25 92 LEU A O 1
ATOM 713 N N . LEU A 1 93 ? 3.717 5.781 5.015 1.00 87.50 93 LEU A N 1
ATOM 714 C CA . LEU A 1 93 ? 3.282 4.689 4.147 1.00 87.50 93 LEU A CA 1
ATOM 715 C C . LEU A 1 93 ? 1.875 4.950 3.598 1.00 87.50 93 LEU A C 1
ATOM 717 O O . LEU A 1 93 ? 1.663 4.835 2.394 1.00 87.50 93 LEU A O 1
ATOM 721 N N . ALA A 1 94 ? 0.941 5.378 4.453 1.00 87.31 94 ALA A N 1
ATOM 722 C CA . ALA A 1 94 ? -0.427 5.705 4.044 1.00 87.31 94 ALA A CA 1
ATOM 723 C C . ALA A 1 94 ? -0.455 6.796 2.958 1.00 87.31 94 ALA A C 1
ATOM 725 O O . ALA A 1 94 ? -1.128 6.648 1.939 1.00 87.31 94 ALA A O 1
ATOM 726 N N . GLY A 1 95 ? 0.350 7.852 3.127 1.00 87.69 95 GLY A N 1
ATOM 727 C CA . GLY A 1 95 ? 0.484 8.915 2.128 1.00 87.69 95 GLY A CA 1
ATOM 728 C C . GLY A 1 95 ? 1.102 8.420 0.817 1.00 87.69 95 GLY A C 1
ATOM 729 O O . GLY A 1 95 ? 0.644 8.790 -0.263 1.00 87.69 95 GLY A O 1
ATOM 730 N N . SER A 1 96 ? 2.104 7.543 0.892 1.00 89.50 96 SER A N 1
ATOM 731 C CA . SER A 1 96 ? 2.753 6.957 -0.288 1.00 89.50 96 SER A CA 1
ATOM 732 C C . SER A 1 96 ? 1.818 6.040 -1.078 1.00 89.50 96 SER A C 1
ATOM 734 O O . SER A 1 96 ? 1.792 6.101 -2.307 1.00 89.50 96 SER A O 1
ATOM 736 N N . LEU A 1 97 ? 1.003 5.242 -0.385 1.00 88.81 97 LEU A N 1
ATOM 737 C CA . LEU A 1 97 ? -0.014 4.391 -1.002 1.00 88.81 97 LEU A CA 1
ATOM 738 C C . LEU A 1 97 ? -1.116 5.221 -1.666 1.00 88.81 97 LEU A C 1
ATOM 740 O O . LEU A 1 97 ? -1.492 4.928 -2.798 1.00 88.81 97 LEU A O 1
ATOM 744 N N . ALA A 1 98 ? -1.577 6.296 -1.021 1.00 90.25 98 ALA A N 1
ATOM 745 C CA . ALA A 1 98 ? -2.539 7.215 -1.625 1.00 90.25 98 ALA A CA 1
ATOM 746 C C . ALA A 1 98 ? -1.983 7.851 -2.912 1.00 90.25 98 ALA A C 1
ATOM 748 O O . ALA A 1 98 ? -2.665 7.866 -3.935 1.00 90.25 98 ALA A O 1
ATOM 749 N N . LYS A 1 99 ? -0.716 8.297 -2.909 1.00 89.25 99 LYS A N 1
ATOM 750 C CA . LYS A 1 99 ? -0.048 8.807 -4.122 1.00 89.25 99 LYS A CA 1
ATOM 751 C C . LYS A 1 99 ? 0.031 7.754 -5.226 1.00 89.25 99 LYS A C 1
ATOM 753 O O . LYS A 1 99 ? -0.235 8.082 -6.381 1.00 89.25 99 LYS A O 1
ATOM 758 N N . ALA A 1 100 ? 0.360 6.508 -4.882 1.00 89.31 100 ALA A N 1
ATOM 759 C CA . ALA A 1 100 ? 0.397 5.403 -5.837 1.00 89.31 100 ALA A CA 1
ATOM 760 C C . ALA A 1 100 ? -0.984 5.141 -6.461 1.00 89.31 100 ALA A C 1
ATOM 762 O O . ALA A 1 100 ? -1.095 5.047 -7.681 1.00 89.31 100 ALA A O 1
ATOM 763 N N . LEU A 1 101 ? -2.039 5.085 -5.643 1.00 88.88 101 LEU A N 1
ATOM 764 C CA . LEU A 1 101 ? -3.414 4.863 -6.098 1.00 88.88 101 LEU A CA 1
ATOM 765 C C . LEU A 1 101 ? -3.911 5.998 -7.000 1.00 88.88 101 LEU A C 1
ATOM 767 O O . LEU A 1 101 ? -4.453 5.732 -8.070 1.00 88.88 101 LEU A O 1
ATOM 771 N N . CYS A 1 102 ? -3.668 7.257 -6.624 1.00 89.50 102 CYS A N 1
ATOM 772 C CA . CYS A 1 102 ? -4.003 8.410 -7.462 1.00 89.50 102 CYS A CA 1
ATOM 773 C C . CYS A 1 102 ? -3.249 8.383 -8.799 1.00 89.50 102 CYS A C 1
ATOM 775 O O . CYS A 1 102 ? -3.825 8.694 -9.842 1.00 89.50 102 CYS A O 1
ATOM 777 N N . TYR A 1 103 ? -1.971 7.992 -8.785 1.00 88.12 103 TYR A N 1
ATOM 778 C CA . TYR A 1 103 ? -1.172 7.858 -10.001 1.00 88.12 103 TYR A CA 1
ATOM 779 C C . TYR A 1 103 ? -1.718 6.760 -10.919 1.00 88.12 103 TYR A C 1
ATOM 781 O O . TYR A 1 103 ? -1.908 7.002 -12.107 1.00 88.12 103 TYR A O 1
ATOM 789 N N . ILE A 1 104 ? -2.035 5.585 -10.372 1.00 87.81 104 ILE A N 1
ATOM 790 C CA . ILE A 1 104 ? -2.661 4.484 -11.116 1.00 87.81 104 ILE A CA 1
ATOM 791 C C . ILE A 1 104 ? -3.996 4.926 -11.713 1.00 87.81 104 ILE A C 1
ATOM 793 O O . ILE A 1 104 ? -4.240 4.698 -12.892 1.00 87.81 104 ILE A O 1
ATOM 797 N N . HIS A 1 105 ? -4.840 5.602 -10.932 1.00 87.38 105 HIS A N 1
ATOM 798 C CA . HIS A 1 105 ? -6.122 6.100 -11.418 1.00 87.38 105 HIS A CA 1
ATOM 799 C C . HIS A 1 105 ? -5.952 7.074 -12.594 1.00 87.38 105 HIS A C 1
ATOM 801 O O . HIS A 1 105 ? -6.666 6.969 -13.590 1.00 87.38 105 HIS A O 1
ATOM 807 N N . ARG A 1 106 ? -4.962 7.976 -12.521 1.00 87.25 106 ARG A N 1
ATOM 808 C CA . ARG A 1 106 ? -4.610 8.860 -13.641 1.00 87.25 106 ARG A CA 1
ATOM 809 C C . ARG A 1 106 ? -4.165 8.064 -14.869 1.00 87.25 106 ARG A C 1
ATOM 811 O O . ARG A 1 106 ? -4.653 8.334 -15.958 1.00 87.25 106 ARG A O 1
ATOM 818 N N . MET A 1 107 ? -3.284 7.077 -14.693 1.00 83.94 107 MET A N 1
ATOM 819 C CA . MET A 1 107 ? -2.807 6.226 -15.790 1.00 83.94 107 MET A CA 1
ATOM 820 C C . MET A 1 107 ? -3.937 5.424 -16.435 1.00 83.94 107 MET A C 1
ATOM 822 O O . MET A 1 107 ? -3.981 5.342 -17.656 1.00 83.94 107 MET A O 1
ATOM 826 N N . ASN A 1 108 ? -4.881 4.898 -15.653 1.00 84.31 108 ASN A N 1
ATOM 827 C CA . ASN A 1 108 ? -6.040 4.177 -16.182 1.00 84.31 108 ASN A CA 1
ATOM 828 C C . ASN A 1 108 ? -6.887 5.052 -17.115 1.00 84.31 108 ASN A C 1
ATOM 830 O O . ASN A 1 108 ? -7.415 4.546 -18.095 1.00 84.31 108 ASN A O 1
ATOM 834 N N . LYS A 1 109 ? -6.979 6.361 -16.849 1.00 83.56 109 LYS A N 1
ATOM 835 C CA . LYS A 1 109 ? -7.708 7.311 -17.702 1.00 83.56 109 LYS A CA 1
ATOM 836 C C . LYS A 1 109 ? -6.993 7.614 -19.026 1.00 83.56 109 LYS A C 1
ATOM 838 O O . LYS A 1 109 ? -7.632 8.031 -19.984 1.00 83.56 109 LYS A O 1
ATOM 843 N N . GLU A 1 110 ? -5.674 7.450 -19.075 1.00 80.75 110 GLU A N 1
ATOM 844 C CA . GLU A 1 110 ? -4.873 7.660 -20.290 1.00 80.75 110 GLU A CA 1
ATOM 845 C C . GLU A 1 110 ? -4.894 6.443 -21.227 1.00 80.75 110 GLU A C 1
ATOM 847 O O . GLU A 1 110 ? -4.541 6.553 -22.403 1.00 80.75 110 GLU A O 1
ATOM 852 N N . VAL A 1 111 ? -5.291 5.272 -20.724 1.00 77.25 111 VAL A N 1
ATOM 853 C CA . VAL A 1 111 ? -5.437 4.068 -21.541 1.00 77.25 111 VAL A CA 1
ATOM 854 C C . VAL A 1 111 ? -6.771 4.126 -22.291 1.00 77.25 111 VAL A C 1
ATOM 856 O O . VAL A 1 111 ? -7.798 4.493 -21.733 1.00 77.25 111 VAL A O 1
ATOM 859 N N . LYS A 1 112 ? -6.754 3.789 -23.587 1.00 69.94 112 LYS A N 1
ATOM 860 C CA . LYS A 1 112 ? -7.957 3.749 -24.435 1.00 69.94 112 LYS A CA 1
ATOM 861 C C . LYS A 1 112 ? -8.936 2.685 -23.915 1.00 69.94 112 LYS A C 1
ATOM 863 O O . LYS A 1 112 ? -8.479 1.619 -23.512 1.00 69.94 112 LYS A O 1
ATOM 868 N N . ASP A 1 113 ? -10.244 2.933 -24.045 1.00 60.09 113 ASP A N 1
ATOM 869 C CA . ASP A 1 113 ? -11.379 2.172 -23.465 1.00 60.09 113 ASP A CA 1
ATOM 870 C C . ASP A 1 113 ? -11.380 0.631 -23.637 1.00 60.09 113 ASP A C 1
ATOM 872 O O . ASP A 1 113 ? -12.166 -0.051 -22.992 1.00 60.09 113 ASP A O 1
ATOM 876 N N . ASN A 1 114 ? -10.487 0.052 -24.449 1.00 60.09 114 ASN A N 1
ATOM 877 C CA . ASN A 1 114 ? -10.384 -1.395 -24.684 1.00 60.09 114 ASN A CA 1
ATOM 878 C C . ASN A 1 114 ? -9.143 -2.069 -24.062 1.00 60.09 114 ASN A C 1
ATOM 880 O O . ASN A 1 114 ? -8.901 -3.248 -24.321 1.00 60.09 114 ASN A O 1
ATOM 884 N N . GLN A 1 115 ? -8.329 -1.359 -23.273 1.00 66.00 115 GLN A N 1
ATOM 885 C CA . GLN A 1 115 ? -7.208 -1.953 -22.535 1.00 66.00 115 GLN A CA 1
ATOM 886 C C . GLN A 1 115 ? -7.343 -1.661 -21.037 1.00 66.00 115 GLN A C 1
ATOM 888 O O . GLN A 1 115 ? -7.181 -0.530 -20.593 1.00 66.00 115 GLN A O 1
ATOM 893 N N . GLU A 1 116 ? -7.593 -2.689 -20.228 1.00 65.50 116 GLU A N 1
ATOM 894 C CA . GLU A 1 116 ? -7.500 -2.561 -18.773 1.00 65.50 116 GLU A CA 1
ATOM 895 C C . GLU A 1 116 ? -6.034 -2.651 -18.331 1.00 65.50 116 GLU A C 1
ATOM 897 O O . GLU A 1 116 ? -5.327 -3.625 -18.610 1.00 65.50 116 GLU A O 1
ATOM 902 N N . MET A 1 117 ? -5.555 -1.635 -17.611 1.00 68.75 117 MET A N 1
ATOM 903 C CA . MET A 1 117 ? -4.227 -1.670 -17.005 1.00 68.75 117 MET A CA 1
ATOM 904 C C . MET A 1 117 ? -4.267 -2.497 -15.715 1.00 68.75 117 MET A C 1
ATOM 906 O O . MET A 1 117 ? -4.862 -2.105 -14.712 1.00 68.75 117 MET A O 1
ATOM 910 N N . LYS A 1 118 ? -3.556 -3.632 -15.713 1.00 72.94 118 LYS A N 1
ATOM 911 C CA . LYS A 1 118 ? -3.342 -4.466 -14.519 1.00 72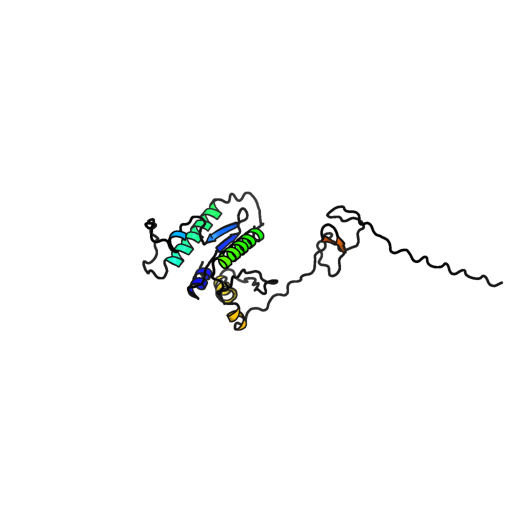.94 118 LYS A CA 1
ATOM 912 C C . LYS A 1 118 ? -2.343 -3.796 -13.567 1.00 72.94 118 LYS A C 1
ATOM 914 O O . LYS A 1 118 ? -1.168 -4.154 -13.520 1.00 72.94 118 LYS A O 1
ATOM 919 N N . SER A 1 119 ? -2.795 -2.802 -12.808 1.00 68.00 119 SER A N 1
ATOM 920 C CA . SER A 1 119 ? -1.978 -2.161 -11.773 1.00 68.00 119 SER A CA 1
ATOM 921 C C . SER A 1 119 ? -1.806 -3.064 -10.552 1.00 68.00 119 SER A C 1
ATOM 923 O O . SER A 1 119 ? -2.746 -3.756 -10.163 1.00 68.00 119 SER A O 1
ATOM 925 N N . ARG A 1 120 ? -0.633 -3.034 -9.909 1.00 66.94 120 ARG A N 1
ATOM 926 C CA . ARG A 1 120 ? -0.373 -3.818 -8.695 1.00 66.94 120 ARG A CA 1
ATOM 927 C C . ARG A 1 120 ? 0.265 -2.981 -7.614 1.00 66.94 120 ARG A C 1
ATOM 929 O O . ARG A 1 120 ? 1.310 -2.373 -7.822 1.00 66.94 120 ARG A O 1
ATOM 936 N N . ILE A 1 121 ? -0.346 -3.032 -6.442 1.00 66.69 121 ILE A N 1
ATOM 937 C CA . ILE A 1 121 ? 0.233 -2.542 -5.200 1.00 66.69 121 ILE A CA 1
ATOM 938 C C . ILE A 1 121 ? 0.379 -3.751 -4.282 1.00 66.69 121 ILE A C 1
ATOM 940 O O . ILE A 1 121 ? -0.520 -4.586 -4.199 1.00 66.69 121 ILE A O 1
ATOM 944 N N . LEU A 1 122 ? 1.521 -3.866 -3.608 1.00 60.62 122 LEU A N 1
ATOM 945 C CA . LEU A 1 122 ? 1.780 -4.928 -2.639 1.00 60.62 122 LEU A CA 1
ATOM 946 C C . LEU A 1 122 ? 1.060 -4.620 -1.315 1.00 60.62 122 LEU A C 1
ATOM 948 O O . LEU A 1 122 ? 1.685 -4.265 -0.323 1.00 60.62 122 LEU A O 1
ATOM 952 N N . ALA A 1 123 ? -0.267 -4.721 -1.311 1.00 60.91 123 ALA A N 1
ATOM 953 C CA . ALA A 1 123 ? -1.045 -4.930 -0.093 1.00 60.91 123 ALA A CA 1
ATOM 954 C C . ALA A 1 123 ? -1.298 -6.440 0.031 1.00 60.91 123 ALA A C 1
ATOM 956 O O . ALA A 1 123 ? -1.423 -7.127 -0.983 1.00 60.91 123 ALA A O 1
ATOM 957 N N . CYS A 1 124 ? -1.238 -6.992 1.242 1.00 59.75 124 CYS A N 1
ATOM 958 C CA . CYS A 1 124 ? -1.012 -8.432 1.380 1.00 59.75 124 CYS A CA 1
ATOM 959 C C . CYS A 1 124 ? -2.272 -9.243 1.665 1.00 59.75 124 CYS A C 1
ATOM 961 O O . CYS A 1 124 ? -2.396 -10.309 1.088 1.00 59.75 124 CYS A O 1
ATOM 963 N N . ASP A 1 125 ? -3.206 -8.759 2.484 1.00 58.75 125 ASP A N 1
ATOM 964 C CA . ASP A 1 125 ? -4.309 -9.624 2.929 1.00 58.75 125 ASP A CA 1
ATOM 965 C C . ASP A 1 125 ? -5.658 -9.267 2.279 1.00 58.75 125 ASP A C 1
ATOM 967 O O . ASP A 1 125 ? -6.211 -10.057 1.523 1.00 58.75 125 ASP A O 1
ATOM 971 N N . ILE A 1 126 ? -6.128 -8.019 2.412 1.00 69.19 126 ILE A N 1
ATOM 972 C CA . ILE A 1 126 ? -7.408 -7.568 1.814 1.00 69.19 126 ILE A CA 1
ATOM 973 C C . ILE A 1 126 ? -7.412 -7.677 0.279 1.00 69.19 126 ILE A C 1
ATOM 975 O O . ILE A 1 126 ? -8.436 -7.947 -0.341 1.00 69.19 126 ILE A O 1
ATOM 979 N N . THR A 1 127 ? -6.263 -7.459 -0.354 1.00 73.31 127 THR A N 1
ATOM 980 C CA . THR A 1 127 ? -6.112 -7.472 -1.815 1.00 73.31 127 THR A CA 1
ATOM 981 C C . THR A 1 127 ? -5.748 -8.850 -2.372 1.00 73.31 127 THR A C 1
ATOM 983 O O . THR A 1 127 ? -5.433 -8.944 -3.556 1.00 73.31 127 THR A O 1
ATOM 986 N N . GLY A 1 128 ? -5.728 -9.903 -1.541 1.00 70.19 128 GLY A N 1
ATOM 987 C CA . GLY A 1 128 ? -5.254 -11.231 -1.951 1.00 70.19 128 GLY A CA 1
ATOM 988 C C . GLY A 1 128 ? -3.799 -11.213 -2.433 1.00 70.19 128 GLY A C 1
ATOM 989 O O . GLY A 1 128 ? -3.428 -11.924 -3.368 1.00 70.19 128 GLY A O 1
ATOM 990 N N . GLY A 1 129 ? -2.990 -10.318 -1.861 1.00 74.56 129 GLY A N 1
ATOM 991 C CA . GLY A 1 129 ? -1.569 -10.231 -2.161 1.00 74.56 129 GLY A CA 1
ATOM 992 C C . GLY A 1 129 ? -0.767 -11.265 -1.381 1.00 74.56 129 GLY A C 1
ATOM 993 O O . GLY A 1 129 ? -1.296 -12.242 -0.863 1.00 74.56 129 GLY A O 1
ATOM 994 N N . LEU A 1 130 ? 0.545 -11.058 -1.307 1.00 78.56 130 LEU A N 1
ATOM 995 C CA . LEU A 1 130 ? 1.423 -11.965 -0.583 1.00 78.56 130 LEU A CA 1
ATOM 996 C C . LEU A 1 130 ? 2.299 -11.188 0.390 1.00 78.56 130 LEU A C 1
ATOM 998 O O . LEU A 1 130 ? 3.028 -10.281 -0.012 1.00 78.56 130 LEU A O 1
ATOM 1002 N N . TYR A 1 131 ? 2.253 -11.595 1.655 1.00 82.75 131 TYR A N 1
ATOM 1003 C CA . TYR A 1 131 ? 3.189 -11.152 2.675 1.00 82.75 131 TYR A CA 1
ATOM 1004 C C . TYR A 1 131 ? 4.314 -12.176 2.826 1.00 82.75 131 TYR A C 1
ATOM 1006 O O . TYR A 1 131 ? 4.060 -13.363 3.017 1.00 82.75 131 TYR A O 1
ATOM 1014 N N . LEU A 1 132 ? 5.562 -11.710 2.790 1.00 84.06 132 LEU A N 1
ATOM 1015 C CA . LEU A 1 132 ? 6.730 -12.548 3.032 1.00 84.06 132 LEU A CA 1
ATOM 1016 C C . LEU A 1 132 ? 7.680 -11.856 4.007 1.00 84.06 132 LEU A C 1
ATOM 1018 O O . LEU A 1 132 ? 8.254 -10.810 3.700 1.00 84.06 132 LEU A O 1
ATOM 1022 N N . LYS A 1 133 ? 7.898 -12.482 5.165 1.00 85.56 133 LYS A N 1
ATOM 1023 C CA . LYS A 1 133 ? 8.977 -12.098 6.076 1.00 85.56 133 LYS A CA 1
ATOM 1024 C C . LYS A 1 133 ? 10.291 -12.682 5.558 1.00 85.56 133 LYS A C 1
ATOM 1026 O O . LYS A 1 133 ? 10.462 -13.896 5.538 1.00 85.56 133 LYS A O 1
ATOM 1031 N N . VAL A 1 134 ? 11.219 -11.818 5.151 1.00 87.06 134 VAL A N 1
ATOM 1032 C CA . VAL A 1 134 ? 12.522 -12.235 4.612 1.00 87.06 134 VAL A CA 1
ATOM 1033 C C . VAL A 1 134 ? 13.417 -12.747 5.752 1.00 87.06 134 VAL A C 1
ATOM 1035 O O . VAL A 1 134 ? 13.727 -11.967 6.655 1.00 87.06 134 VAL A O 1
ATOM 1038 N N . PRO A 1 135 ? 13.859 -14.022 5.738 1.00 87.56 135 PRO A N 1
ATOM 1039 C CA . PRO A 1 135 ? 14.697 -14.576 6.804 1.00 87.56 135 PRO A CA 1
ATOM 1040 C C . PRO A 1 135 ? 16.150 -14.092 6.722 1.00 87.56 135 PRO A C 1
ATOM 1042 O O . PRO A 1 135 ? 16.809 -13.935 7.744 1.00 87.56 135 PRO A O 1
ATOM 1045 N N . GLN A 1 136 ? 16.651 -13.844 5.508 1.00 90.19 136 GLN A N 1
ATOM 1046 C CA . GLN A 1 136 ? 18.023 -13.411 5.246 1.00 90.19 136 GLN A CA 1
ATOM 1047 C C . GLN A 1 136 ? 18.026 -12.217 4.287 1.00 90.19 136 GLN A C 1
ATOM 1049 O O . GLN A 1 136 ? 17.640 -12.348 3.125 1.00 90.19 136 GLN A O 1
ATOM 1054 N N . MET A 1 137 ? 18.495 -11.062 4.766 1.00 90.31 137 MET A N 1
ATOM 1055 C CA . MET A 1 137 ? 18.630 -9.832 3.971 1.00 90.31 137 MET A CA 1
ATOM 1056 C C . MET A 1 137 ? 19.520 -9.980 2.721 1.00 90.31 137 MET A C 1
ATOM 1058 O O . MET A 1 137 ? 19.131 -9.455 1.678 1.00 90.31 137 MET A O 1
ATOM 1062 N N . PRO A 1 138 ? 20.652 -10.716 2.746 1.00 91.94 138 PRO A N 1
ATOM 1063 C CA . PRO A 1 138 ? 21.477 -10.905 1.548 1.00 91.94 138 PRO A CA 1
ATOM 1064 C C . PRO A 1 138 ? 20.730 -11.578 0.386 1.00 91.94 138 PRO A C 1
ATOM 1066 O O . PRO A 1 138 ? 20.962 -11.253 -0.775 1.00 91.94 138 PRO A O 1
ATOM 1069 N N . SER A 1 139 ? 19.777 -12.463 0.692 1.00 90.69 139 SER A N 1
ATOM 1070 C CA . SER A 1 139 ? 18.987 -13.207 -0.299 1.00 90.69 139 SER A CA 1
ATOM 1071 C C . SER A 1 139 ? 17.716 -12.469 -0.741 1.00 90.69 139 SER A C 1
ATOM 1073 O O . SER A 1 139 ? 16.868 -13.045 -1.422 1.00 90.69 139 SER A O 1
ATOM 1075 N N . LEU A 1 140 ? 17.560 -11.188 -0.380 1.00 90.62 140 LEU A N 1
ATOM 1076 C CA . LEU A 1 140 ? 16.380 -10.377 -0.697 1.00 90.62 140 LEU A CA 1
ATOM 1077 C C . LEU A 1 140 ? 16.042 -10.387 -2.193 1.00 90.62 140 LEU A C 1
ATOM 1079 O O . LEU A 1 140 ? 14.873 -10.502 -2.555 1.00 90.62 140 LEU A O 1
ATOM 1083 N N . LEU A 1 141 ? 17.052 -10.298 -3.063 1.00 90.56 141 LEU A N 1
ATOM 1084 C CA . LEU A 1 141 ? 16.837 -10.276 -4.510 1.00 90.56 141 LEU A CA 1
ATOM 1085 C C . LEU A 1 141 ? 16.159 -11.559 -5.008 1.00 90.56 141 LEU A C 1
ATOM 1087 O O . LEU A 1 141 ? 15.246 -11.479 -5.826 1.00 90.56 141 LEU A O 1
ATOM 1091 N N . GLN A 1 142 ? 16.563 -12.722 -4.491 1.00 90.56 142 GLN A N 1
ATOM 1092 C CA . GLN A 1 142 ? 15.963 -14.002 -4.862 1.00 90.56 142 GLN A CA 1
ATOM 1093 C C . GLN A 1 142 ? 14.476 -14.026 -4.500 1.00 90.56 142 GLN A C 1
ATOM 1095 O O . GLN A 1 142 ? 13.650 -14.373 -5.341 1.00 90.56 142 GLN A O 1
ATOM 1100 N N . TYR A 1 143 ? 14.123 -13.590 -3.287 1.00 89.69 143 TYR A N 1
ATOM 1101 C CA . TYR A 1 143 ? 12.725 -13.500 -2.868 1.00 89.69 143 TYR A CA 1
ATOM 1102 C C . TYR A 1 143 ? 11.934 -12.509 -3.729 1.00 89.69 143 TYR A C 1
ATOM 1104 O O . TYR A 1 143 ? 10.842 -12.830 -4.184 1.00 89.69 143 TYR A O 1
ATOM 1112 N N . LEU A 1 144 ? 12.491 -11.332 -4.024 1.00 89.12 144 LEU A N 1
ATOM 1113 C CA . LEU A 1 144 ? 11.839 -10.339 -4.883 1.00 89.12 144 LEU A CA 1
ATOM 1114 C C . LEU A 1 144 ? 11.553 -10.877 -6.293 1.00 89.12 144 LEU A C 1
ATOM 1116 O O . LEU A 1 144 ? 10.449 -10.688 -6.804 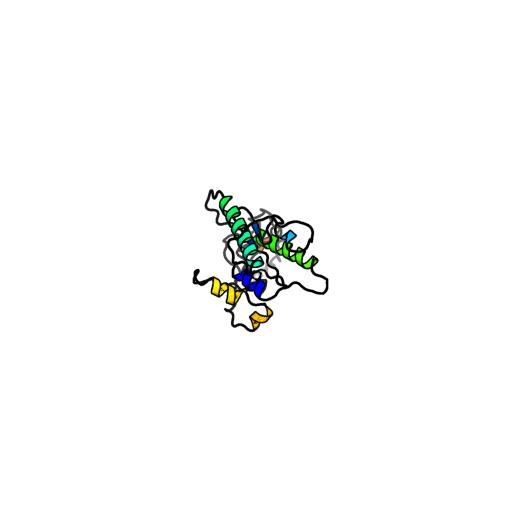1.00 89.12 144 LEU A O 1
ATOM 1120 N N . LEU A 1 145 ? 12.513 -11.573 -6.905 1.00 89.31 145 LEU A N 1
ATOM 1121 C CA . LEU A 1 145 ? 12.374 -12.101 -8.263 1.00 89.31 145 LEU A CA 1
ATOM 1122 C C . LEU A 1 145 ? 11.438 -13.312 -8.347 1.00 89.31 145 LEU A C 1
ATOM 1124 O O . LEU A 1 145 ? 10.647 -13.393 -9.274 1.00 89.31 14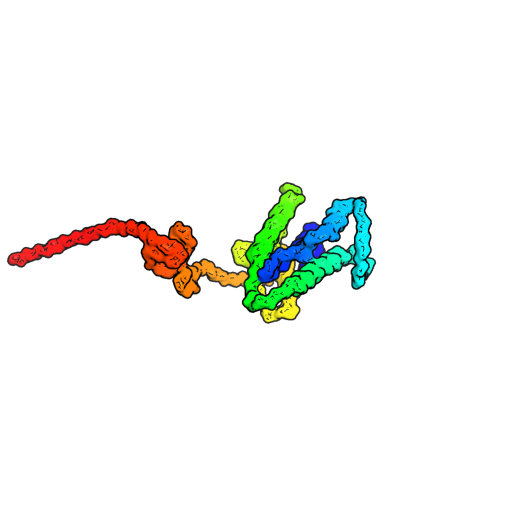5 LEU A O 1
ATOM 1128 N N . TRP A 1 146 ? 11.492 -14.247 -7.400 1.00 86.38 146 TRP A N 1
ATOM 1129 C CA . TRP A 1 146 ? 10.664 -15.458 -7.476 1.00 86.38 146 TRP A CA 1
ATOM 1130 C C . TRP A 1 146 ? 9.231 -15.239 -7.010 1.00 86.38 146 TRP A C 1
ATOM 1132 O O . TRP A 1 146 ? 8.303 -15.849 -7.532 1.00 86.38 146 TRP A O 1
ATOM 1142 N N . VAL A 1 147 ? 9.047 -14.373 -6.017 1.00 86.19 147 VAL A N 1
ATOM 1143 C CA . VAL A 1 147 ? 7.773 -14.257 -5.312 1.00 86.19 147 VAL A CA 1
ATOM 1144 C C . VAL A 1 147 ? 6.965 -13.057 -5.804 1.00 86.19 147 VAL A C 1
ATOM 1146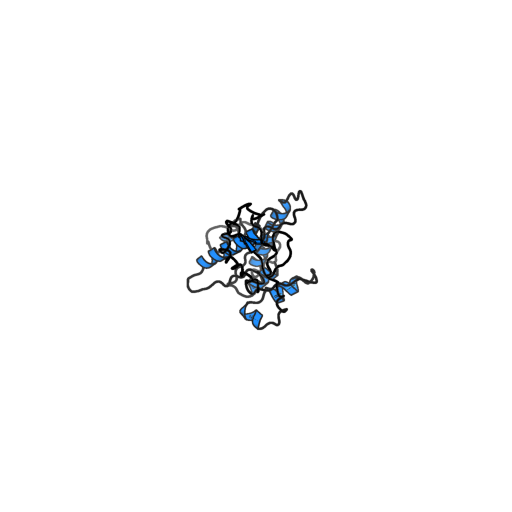 O O . VAL A 1 147 ? 5.753 -13.154 -5.998 1.00 86.19 147 VAL A O 1
ATOM 1149 N N . PHE A 1 148 ? 7.620 -11.917 -6.037 1.00 86.50 148 PHE A N 1
ATOM 1150 C CA . PHE A 1 148 ? 6.924 -10.660 -6.318 1.00 86.50 148 PHE A CA 1
ATOM 1151 C C . PHE A 1 148 ? 6.875 -10.291 -7.805 1.00 86.50 148 PHE A C 1
ATOM 1153 O O . PHE A 1 148 ? 5.923 -9.619 -8.207 1.00 86.50 148 PHE A O 1
ATOM 1160 N N . LEU A 1 149 ? 7.833 -10.754 -8.615 1.00 87.44 149 LEU A N 1
ATOM 1161 C CA . LEU A 1 149 ? 7.890 -10.484 -10.057 1.00 87.44 149 LEU A CA 1
ATOM 1162 C C . LEU A 1 149 ? 6.776 -11.163 -10.885 1.00 87.44 149 LEU A C 1
ATOM 1164 O O . LEU A 1 149 ? 6.259 -10.495 -11.779 1.00 87.44 149 LEU A O 1
ATOM 1168 N N . PRO A 1 150 ? 6.376 -12.432 -10.633 1.00 84.69 150 PRO A N 1
ATOM 1169 C CA . PRO A 1 150 ? 5.422 -13.123 -11.500 1.00 84.69 150 PRO A CA 1
ATOM 1170 C C . PRO A 1 150 ? 4.031 -12.489 -11.540 1.00 84.69 150 PRO A C 1
ATOM 1172 O O . PRO A 1 150 ? 3.531 -11.917 -10.558 1.00 84.69 150 PRO A O 1
ATOM 1175 N N . ASP A 1 151 ? 3.372 -12.657 -12.688 1.00 80.44 151 ASP A N 1
ATOM 1176 C CA . ASP A 1 151 ? 2.021 -12.167 -12.911 1.00 80.44 151 ASP A CA 1
ATOM 1177 C C . ASP A 1 151 ? 0.960 -12.909 -12.078 1.00 80.44 151 ASP A C 1
ATOM 1179 O O . ASP A 1 151 ? 1.174 -14.055 -11.711 1.00 80.44 151 ASP A O 1
ATOM 1183 N N . GLN A 1 152 ? -0.185 -12.288 -11.761 1.00 75.94 152 GLN A N 1
ATOM 1184 C CA . GLN A 1 152 ? -1.257 -12.922 -10.971 1.00 75.94 152 GLN A CA 1
ATOM 1185 C C . GLN A 1 152 ? -1.705 -14.246 -11.605 1.00 75.94 152 GLN A C 1
ATOM 1187 O O . GLN A 1 152 ? -1.882 -15.233 -10.898 1.00 75.94 152 GLN A O 1
ATOM 1192 N N . ASP A 1 153 ? -1.769 -14.276 -12.937 1.00 78.31 153 ASP A N 1
ATOM 1193 C CA . ASP A 1 153 ? -2.099 -15.463 -13.730 1.00 78.31 153 ASP A CA 1
ATOM 1194 C C . ASP A 1 153 ? -1.000 -16.542 -13.666 1.00 78.31 153 ASP A C 1
ATOM 1196 O O . ASP A 1 153 ? -1.281 -17.728 -13.791 1.00 78.31 153 ASP A O 1
ATOM 1200 N N . GLN A 1 154 ? 0.258 -16.142 -13.453 1.00 81.25 154 GLN A N 1
ATOM 1201 C CA . GLN A 1 154 ? 1.408 -17.048 -13.336 1.00 81.25 154 GLN A CA 1
ATOM 1202 C C . GLN A 1 154 ? 1.606 -17.543 -11.898 1.00 81.25 154 GLN A C 1
ATOM 1204 O O . GLN A 1 154 ? 2.142 -18.623 -11.678 1.00 81.25 154 GLN A O 1
ATOM 1209 N N . ARG A 1 155 ? 1.144 -16.785 -10.897 1.00 80.69 155 ARG A N 1
ATOM 1210 C CA . ARG A 1 155 ? 1.249 -17.154 -9.477 1.00 80.69 155 ARG A CA 1
ATOM 1211 C C . ARG A 1 155 ? 0.441 -18.395 -9.121 1.00 80.69 155 ARG A C 1
ATOM 1213 O O . ARG A 1 155 ? 0.861 -19.125 -8.236 1.00 80.69 155 ARG A O 1
ATOM 1220 N N . SER A 1 156 ? -0.669 -18.656 -9.811 1.00 78.25 156 SER A N 1
ATOM 1221 C CA . SER A 1 156 ? -1.462 -19.880 -9.618 1.00 78.25 156 SER A CA 1
ATOM 1222 C C . SER A 1 156 ? -0.741 -21.145 -10.098 1.00 78.25 156 SER A C 1
ATOM 1224 O O . SER A 1 156 ? -1.067 -22.240 -9.651 1.00 78.25 156 SER A O 1
ATOM 1226 N N . GLN A 1 157 ? 0.249 -20.998 -10.982 1.00 86.12 157 GLN A N 1
ATOM 1227 C CA . GLN A 1 157 ? 1.066 -22.096 -11.507 1.00 86.12 157 GLN A CA 1
ATOM 1228 C C . GLN A 1 157 ? 2.323 -22.340 -10.662 1.00 86.12 157 GLN A C 1
ATOM 1230 O O . GLN A 1 157 ? 3.007 -23.348 -10.833 1.00 86.12 157 GLN A O 1
ATOM 1235 N N . LEU A 1 158 ? 2.643 -21.411 -9.759 1.00 83.81 158 LEU A N 1
ATOM 1236 C CA . LEU A 1 158 ? 3.818 -21.461 -8.905 1.00 83.81 158 LEU A CA 1
ATOM 1237 C C . LEU A 1 158 ? 3.433 -21.961 -7.515 1.00 83.81 158 LEU A C 1
ATOM 1239 O O . LEU A 1 158 ? 2.429 -21.552 -6.935 1.00 83.81 158 LEU A O 1
ATOM 1243 N N . ILE A 1 159 ? 4.283 -22.807 -6.939 1.00 81.19 159 ILE A N 1
ATOM 1244 C CA . ILE A 1 159 ? 4.158 -23.201 -5.536 1.00 81.19 159 ILE A CA 1
ATOM 1245 C C . ILE A 1 159 ? 4.698 -22.045 -4.689 1.00 81.19 159 ILE A C 1
ATOM 1247 O O . ILE A 1 159 ? 5.902 -21.929 -4.461 1.00 81.19 159 ILE A O 1
ATOM 1251 N N . LEU A 1 160 ? 3.802 -21.149 -4.278 1.00 81.12 160 LEU A N 1
ATOM 1252 C CA . LEU A 1 160 ? 4.127 -20.021 -3.409 1.00 81.12 160 LEU A CA 1
ATOM 1253 C C . LEU A 1 160 ? 4.016 -20.409 -1.925 1.00 81.12 160 LEU A C 1
ATOM 1255 O O . LEU A 1 160 ? 3.265 -21.326 -1.584 1.00 81.12 160 LEU A O 1
ATOM 1259 N N . PRO A 1 161 ? 4.737 -19.706 -1.027 1.00 79.62 161 PRO A N 1
ATOM 1260 C CA . PRO A 1 161 ? 4.549 -19.865 0.410 1.00 79.62 161 PRO A CA 1
ATOM 1261 C C . PRO A 1 161 ? 3.073 -19.672 0.789 1.00 79.62 161 PRO A C 1
ATOM 1263 O O . PRO A 1 161 ? 2.432 -18.764 0.250 1.00 79.62 161 PRO A O 1
ATOM 1266 N N . PRO A 1 162 ? 2.529 -20.492 1.704 1.00 73.19 162 PRO A N 1
ATOM 1267 C CA . PRO A 1 162 ? 1.133 -20.383 2.096 1.00 73.19 162 PRO A CA 1
ATOM 1268 C C . PRO A 1 162 ? 0.850 -19.003 2.710 1.00 73.19 162 PRO A C 1
ATOM 1270 O O . PRO A 1 162 ? 1.713 -18.455 3.409 1.00 73.19 162 PRO A O 1
ATOM 1273 N N . PRO A 1 163 ? -0.345 -18.433 2.468 1.00 71.94 163 PRO A N 1
ATOM 1274 C CA . PRO A 1 163 ? -0.727 -17.168 3.070 1.00 71.94 163 PRO A CA 1
ATOM 1275 C C . PRO A 1 163 ? -0.764 -17.315 4.591 1.00 71.94 163 PRO A C 1
ATOM 1277 O O . PRO A 1 163 ? -1.247 -18.310 5.134 1.00 71.94 163 PRO A O 1
ATOM 1280 N N . ILE A 1 164 ? -0.229 -16.314 5.283 1.00 72.88 164 ILE A N 1
ATOM 1281 C CA . ILE A 1 164 ? -0.271 -16.259 6.741 1.00 72.88 164 ILE A CA 1
ATOM 1282 C C . ILE A 1 164 ? -1.658 -15.753 7.133 1.00 72.88 164 ILE A C 1
ATOM 1284 O O . ILE A 1 164 ? -2.077 -14.706 6.647 1.00 72.88 164 ILE A O 1
ATOM 1288 N N . HIS A 1 165 ? -2.361 -16.475 8.005 1.00 71.44 165 HIS A N 1
ATOM 1289 C CA . HIS A 1 165 ? -3.638 -16.010 8.537 1.00 71.44 165 HIS A CA 1
ATOM 1290 C C . HIS A 1 165 ? -3.410 -14.776 9.418 1.00 71.44 165 HIS A C 1
ATOM 1292 O O . HIS A 1 165 ? -2.642 -14.838 10.383 1.00 71.44 165 HIS A O 1
ATOM 1298 N N . VAL A 1 166 ? -4.059 -13.661 9.087 1.00 76.25 166 VAL A N 1
ATOM 1299 C CA . VAL A 1 166 ? -4.062 -12.461 9.927 1.00 76.25 166 VAL A CA 1
ATOM 1300 C C . VAL A 1 166 ? -5.309 -12.482 10.803 1.00 76.25 166 VAL A C 1
ATOM 1302 O O . VAL A 1 166 ? -6.428 -12.664 10.330 1.00 76.25 166 VAL A O 1
ATOM 1305 N N . ASP A 1 167 ? -5.122 -12.281 12.104 1.00 78.00 167 ASP A N 1
ATOM 1306 C CA . ASP A 1 167 ? -6.234 -12.165 13.040 1.00 78.00 167 ASP A CA 1
ATOM 1307 C C . ASP A 1 167 ? -6.889 -10.782 12.917 1.00 78.00 167 ASP A C 1
ATOM 1309 O O . ASP A 1 167 ? -6.331 -9.774 13.346 1.00 78.00 167 ASP A O 1
ATOM 1313 N N . TYR A 1 168 ? -8.115 -10.738 12.396 1.00 79.25 168 TYR A N 1
ATOM 1314 C CA . TYR A 1 168 ? -8.913 -9.511 12.230 1.00 79.25 168 TYR A CA 1
ATOM 1315 C C . TYR A 1 168 ? -9.668 -9.060 13.488 1.00 79.25 168 TYR A C 1
ATOM 1317 O O . TYR A 1 168 ? -10.565 -8.218 13.420 1.00 79.25 168 TYR A O 1
ATOM 1325 N N . ARG A 1 169 ? -9.351 -9.634 14.650 1.00 86.06 169 ARG A N 1
ATOM 1326 C CA . ARG A 1 169 ? -10.041 -9.294 15.898 1.00 86.06 169 ARG A CA 1
ATOM 1327 C C . ARG A 1 169 ? -9.795 -7.830 16.250 1.00 86.06 169 ARG A C 1
ATOM 1329 O O . ARG A 1 169 ? -8.667 -7.343 16.198 1.00 86.06 169 ARG A O 1
ATOM 1336 N N . ALA A 1 170 ? -10.857 -7.135 16.642 1.00 85.31 170 ALA A N 1
ATOM 1337 C CA . ALA A 1 170 ? -10.744 -5.761 17.101 1.00 85.31 170 ALA A CA 1
ATOM 1338 C C . ALA A 1 170 ? -10.014 -5.716 18.450 1.00 85.31 170 ALA A C 1
ATOM 1340 O O . ALA A 1 170 ? -10.270 -6.534 19.335 1.00 85.31 170 ALA A O 1
ATOM 1341 N N . ALA A 1 171 ? -9.134 -4.733 18.630 1.00 90.06 171 ALA A N 1
ATOM 1342 C CA . ALA A 1 171 ? -8.559 -4.424 19.933 1.00 90.06 171 ALA A CA 1
ATOM 1343 C C . ALA A 1 171 ? -9.419 -3.366 20.635 1.00 90.06 171 ALA A C 1
ATOM 1345 O O . ALA A 1 171 ? -9.775 -2.350 20.036 1.00 90.06 171 ALA A O 1
ATOM 1346 N N . CYS A 1 172 ? -9.757 -3.580 21.907 1.00 90.69 172 CYS A N 1
ATOM 1347 C CA . CYS A 1 172 ? -10.573 -2.617 22.643 1.00 90.69 172 CYS A CA 1
ATOM 1348 C C . CYS A 1 172 ? -9.753 -1.385 23.061 1.00 90.69 172 CYS A C 1
ATOM 1350 O O . CYS A 1 172 ? -8.603 -1.511 23.484 1.00 90.69 172 CYS A O 1
ATOM 1352 N N . PHE A 1 173 ? -10.348 -0.190 23.012 1.00 88.44 173 PHE A N 1
ATOM 1353 C CA . PHE A 1 173 ? -9.655 1.065 23.342 1.00 88.44 173 PHE A CA 1
ATOM 1354 C C . PHE A 1 173 ? -9.265 1.181 24.826 1.00 88.44 173 PHE A C 1
ATOM 1356 O O . PHE A 1 173 ? -8.337 1.917 25.148 1.00 88.44 173 PHE A O 1
ATOM 1363 N N . CYS A 1 174 ? -9.931 0.445 25.727 1.00 85.38 174 CYS A N 1
ATOM 1364 C CA . CYS A 1 174 ? -9.629 0.470 27.165 1.00 85.38 174 CYS A CA 1
ATOM 1365 C C . CYS A 1 174 ? -8.282 -0.182 27.503 1.00 85.38 174 CYS A C 1
ATOM 1367 O O . CYS A 1 174 ? -7.466 0.409 28.199 1.00 85.38 174 CYS A O 1
ATOM 1369 N N . HIS A 1 175 ? -8.076 -1.418 27.039 1.00 86.62 175 HIS A N 1
ATOM 1370 C CA . HIS A 1 175 ? -6.963 -2.274 27.474 1.00 86.62 175 HIS A CA 1
ATOM 1371 C C . HIS A 1 175 ? -6.028 -2.673 26.332 1.00 86.62 175 HIS A C 1
ATOM 1373 O O . HIS A 1 175 ? -4.988 -3.267 26.585 1.00 86.62 175 HIS A O 1
ATOM 1379 N N . ARG A 1 176 ? -6.396 -2.369 25.077 1.00 88.19 176 ARG A N 1
ATOM 1380 C CA . ARG A 1 176 ? -5.694 -2.802 23.855 1.00 88.19 176 ARG A CA 1
ATOM 1381 C C . ARG A 1 176 ? -5.622 -4.324 23.684 1.00 88.19 176 ARG A C 1
ATOM 1383 O O . ARG A 1 176 ? -4.803 -4.823 22.920 1.00 88.19 176 ARG A O 1
ATOM 1390 N N . ASN A 1 177 ? -6.519 -5.049 24.352 1.00 88.81 177 ASN A N 1
ATOM 1391 C CA . ASN A 1 177 ? -6.668 -6.492 24.208 1.00 88.81 177 ASN A CA 1
ATOM 1392 C C . ASN A 1 177 ? -7.574 -6.817 23.021 1.00 88.81 177 ASN A C 1
ATOM 1394 O O . ASN A 1 177 ? -8.560 -6.113 22.784 1.00 88.81 177 ASN A O 1
ATOM 1398 N N . LEU A 1 178 ? -7.250 -7.900 22.317 1.00 89.81 178 LEU A N 1
ATOM 1399 C CA . LEU A 1 178 ? -8.087 -8.462 21.260 1.00 89.81 178 LEU A CA 1
ATOM 1400 C C . LEU A 1 178 ? -9.381 -9.009 21.869 1.00 89.81 178 LEU A C 1
ATOM 1402 O O . LEU A 1 178 ? -9.337 -9.772 22.835 1.00 89.81 178 LEU A O 1
ATOM 1406 N N . ILE A 1 179 ? -10.519 -8.628 21.297 1.00 89.69 179 ILE A N 1
ATOM 1407 C CA . ILE A 1 179 ? -11.845 -9.076 21.720 1.00 89.69 179 ILE A CA 1
ATOM 1408 C C . ILE A 1 179 ? -12.626 -9.651 20.538 1.00 89.69 179 ILE A C 1
ATOM 1410 O O . ILE A 1 179 ? -12.448 -9.232 19.395 1.00 89.69 179 ILE A O 1
ATOM 1414 N N . GLU A 1 180 ? -13.506 -10.607 20.824 1.00 87.69 180 GLU A N 1
ATOM 1415 C CA . GLU A 1 180 ? -14.441 -11.167 19.837 1.00 87.69 180 GLU A CA 1
ATOM 1416 C C . GLU A 1 180 ? -15.793 -10.446 19.859 1.00 87.69 180 GLU A C 1
ATOM 1418 O O . GLU A 1 180 ? -16.390 -10.209 18.814 1.00 87.69 180 GLU A O 1
ATOM 1423 N N . ILE A 1 181 ? -16.254 -10.042 21.048 1.00 88.31 181 ILE A N 1
ATOM 1424 C CA . ILE A 1 181 ? -17.494 -9.288 21.253 1.00 88.31 181 ILE A CA 1
ATOM 1425 C C . ILE A 1 181 ? -17.149 -8.016 22.026 1.00 88.31 181 ILE A C 1
ATOM 1427 O O . ILE A 1 181 ? -16.474 -8.077 23.053 1.00 88.31 181 ILE A O 1
ATOM 1431 N N . GLY A 1 182 ? -17.618 -6.869 21.539 1.00 89.94 182 GLY A N 1
ATOM 1432 C CA . GLY A 1 182 ? -17.393 -5.567 22.161 1.00 89.94 182 GLY A CA 1
ATOM 1433 C C . GLY A 1 182 ? -18.565 -4.614 21.972 1.00 89.94 182 GLY A C 1
ATOM 1434 O O . GLY A 1 182 ? -19.429 -4.824 21.122 1.00 89.94 182 GLY A O 1
ATOM 1435 N N . TYR A 1 183 ? -18.575 -3.548 22.767 1.00 89.12 183 TYR A N 1
ATOM 1436 C CA . TYR A 1 183 ? -19.556 -2.468 22.674 1.00 89.12 183 TYR A CA 1
ATOM 1437 C C . TYR A 1 183 ? -19.004 -1.349 21.796 1.00 89.12 183 TYR A C 1
ATOM 1439 O O . TYR A 1 183 ? -17.876 -0.908 22.007 1.00 89.12 183 TYR A O 1
ATOM 1447 N N . VAL A 1 184 ? -19.793 -0.874 20.833 1.00 90.25 184 VAL A N 1
ATOM 1448 C CA . VAL A 1 184 ? -19.381 0.184 19.900 1.00 90.25 184 VAL A CA 1
ATOM 1449 C C . VAL A 1 184 ? -20.067 1.495 20.267 1.00 90.25 184 VAL A C 1
ATOM 1451 O O . VAL A 1 184 ? -21.283 1.538 20.454 1.00 90.25 184 VAL A O 1
ATOM 1454 N N . CYS A 1 185 ? -19.300 2.580 20.348 1.00 88.81 185 CYS A N 1
ATOM 1455 C CA . CYS A 1 185 ? -19.853 3.919 20.503 1.00 88.81 185 CYS A CA 1
ATOM 1456 C C . CYS A 1 185 ? -20.562 4.357 19.214 1.00 88.81 185 CYS A C 1
ATOM 1458 O O . CYS A 1 185 ? -19.954 4.390 18.147 1.00 88.81 185 CYS A O 1
ATOM 1460 N N . SER A 1 186 ? -21.824 4.778 19.311 1.00 87.75 186 SER A N 1
ATOM 1461 C CA . SER A 1 186 ? -22.606 5.247 18.156 1.00 87.75 186 SER A CA 1
ATOM 1462 C C . SER A 1 186 ? -22.117 6.572 17.559 1.00 87.75 186 SER A C 1
ATOM 1464 O O . SER A 1 186 ? -22.571 6.951 16.486 1.00 87.75 186 SER A O 1
ATOM 1466 N N . VAL A 1 187 ? -21.244 7.301 18.262 1.00 90.38 187 VAL A N 1
ATOM 1467 C CA . VAL A 1 187 ? -20.753 8.621 17.837 1.00 90.38 187 VAL A CA 1
ATOM 1468 C C . VAL A 1 187 ? -19.363 8.525 17.212 1.00 90.38 187 VAL A C 1
ATOM 1470 O O . VAL A 1 187 ? -19.166 8.995 16.098 1.00 90.38 187 VAL A O 1
ATOM 1473 N N . CYS A 1 188 ? -18.399 7.911 17.904 1.00 90.94 188 CYS A N 1
ATOM 1474 C CA . CYS A 1 188 ? -17.003 7.844 17.449 1.00 90.94 188 CYS A CA 1
ATOM 1475 C C . CYS A 1 188 ? -16.553 6.459 16.963 1.00 90.94 188 CYS A C 1
ATOM 1477 O O . CYS A 1 188 ? -15.382 6.295 16.632 1.00 90.94 188 CYS A O 1
ATOM 1479 N N . LEU A 1 189 ? -17.449 5.464 16.928 1.00 90.69 189 LEU A N 1
ATOM 1480 C CA . LEU A 1 189 ? -17.158 4.081 16.520 1.00 90.69 189 LEU A CA 1
ATOM 1481 C C . LEU A 1 189 ? -16.053 3.392 17.345 1.00 90.69 189 LEU A C 1
ATOM 1483 O O . LEU A 1 189 ? -15.528 2.355 16.941 1.00 90.69 189 LEU A O 1
ATOM 1487 N N . SER A 1 190 ? -15.709 3.932 18.519 1.00 89.81 190 SER A N 1
ATOM 1488 C CA . SER A 1 190 ? -14.749 3.308 19.427 1.00 89.81 190 SER A CA 1
ATOM 1489 C C . SER A 1 190 ? -15.318 2.024 20.029 1.00 89.81 190 SER A C 1
ATOM 1491 O O . SER A 1 190 ? -16.501 1.940 20.364 1.00 89.81 190 SER A O 1
ATOM 1493 N N . ILE A 1 191 ? -14.457 1.011 20.143 1.00 91.25 191 ILE A N 1
ATOM 1494 C CA . ILE A 1 191 ? -14.811 -0.339 20.591 1.00 91.25 191 ILE A CA 1
ATOM 1495 C C . ILE A 1 191 ? -14.329 -0.548 22.031 1.00 91.25 191 ILE A C 1
ATOM 1497 O O . ILE A 1 191 ? -13.145 -0.368 22.335 1.00 91.25 191 ILE A O 1
ATOM 1501 N N . PHE A 1 192 ? -15.229 -0.983 22.912 1.00 90.62 192 PHE A N 1
ATOM 1502 C CA . PHE A 1 192 ? -14.975 -1.202 24.334 1.00 90.62 192 PHE A CA 1
ATOM 1503 C C . PHE A 1 192 ? -15.183 -2.656 24.758 1.00 90.62 192 PHE A C 1
ATOM 1505 O O . PHE A 1 192 ? -16.090 -3.342 24.289 1.00 90.62 192 PHE A O 1
ATOM 1512 N N . CYS A 1 193 ? -14.340 -3.100 25.694 1.00 91.25 193 CYS A N 1
ATOM 1513 C CA . CYS A 1 193 ? -14.392 -4.440 26.276 1.00 91.25 193 CYS A CA 1
ATOM 1514 C C . CYS A 1 193 ? -15.639 -4.640 27.173 1.00 91.25 193 CYS A C 1
ATOM 1516 O O . CYS A 1 193 ? -16.170 -5.740 27.249 1.00 91.25 193 CYS A O 1
ATOM 1518 N N . ASN A 1 194 ? -16.109 -3.583 27.846 1.00 86.88 194 ASN A N 1
ATOM 1519 C CA . ASN A 1 194 ? -17.259 -3.603 28.756 1.00 86.88 194 ASN A CA 1
ATOM 1520 C C . ASN A 1 194 ? -18.204 -2.443 28.441 1.00 86.88 194 ASN A C 1
ATOM 1522 O O . ASN A 1 194 ? -17.781 -1.423 27.895 1.00 86.88 194 ASN A O 1
ATOM 1526 N N . PHE A 1 195 ? -19.471 -2.585 28.825 1.00 84.75 195 PHE A N 1
ATOM 1527 C CA . PHE A 1 195 ? -20.445 -1.510 28.699 1.00 84.75 195 PHE A CA 1
ATOM 1528 C C . PHE A 1 195 ? -20.114 -0.365 29.665 1.00 84.75 195 PHE A C 1
ATOM 1530 O O . PHE A 1 195 ? -19.975 -0.589 30.868 1.00 84.75 195 PHE A O 1
ATOM 1537 N N . SER A 1 196 ? -20.048 0.865 29.152 1.00 82.56 196 SER A N 1
ATOM 1538 C CA . SER A 1 196 ? -19.978 2.083 29.958 1.00 82.56 196 SER A CA 1
ATOM 1539 C C . SER A 1 196 ? -21.058 3.078 29.512 1.00 82.56 196 SER A C 1
ATOM 1541 O O . SER A 1 196 ? -21.260 3.270 28.314 1.00 82.56 196 SER A O 1
ATOM 1543 N N . PRO A 1 197 ? -21.761 3.744 30.448 1.00 84.00 197 PRO A N 1
ATOM 1544 C CA . PRO A 1 197 ? -22.797 4.728 30.116 1.00 84.00 197 PRO A CA 1
ATOM 1545 C C . PRO A 1 197 ? -22.230 6.025 29.517 1.00 84.00 197 PRO A C 1
ATOM 1547 O O . PRO A 1 197 ? -22.975 6.814 28.944 1.00 84.00 197 PRO A O 1
ATOM 1550 N N . ILE A 1 198 ? -20.922 6.248 29.644 1.00 86.69 198 ILE A N 1
ATOM 1551 C CA . ILE A 1 198 ? -20.198 7.389 29.085 1.00 86.69 198 ILE A CA 1
ATOM 1552 C C . ILE A 1 198 ? -19.055 6.831 28.237 1.00 86.69 198 ILE A C 1
ATOM 1554 O O . ILE A 1 198 ? -18.334 5.930 28.677 1.00 86.69 198 ILE A O 1
ATOM 1558 N N . CYS A 1 199 ? -18.896 7.343 27.020 1.00 88.75 199 CYS A N 1
ATOM 1559 C CA . CYS A 1 199 ? -17.781 6.981 26.153 1.00 88.75 199 CYS A CA 1
ATOM 1560 C C . CYS A 1 199 ? -16.487 7.639 26.652 1.00 88.75 199 CYS A C 1
ATOM 1562 O O . CYS A 1 199 ? -16.410 8.860 26.700 1.00 88.75 199 CYS A O 1
ATOM 1564 N N . THR A 1 200 ? -15.434 6.870 26.936 1.00 86.19 200 THR A N 1
ATOM 1565 C CA . THR A 1 200 ? -14.147 7.436 27.391 1.00 86.19 200 THR A CA 1
ATOM 1566 C C . THR A 1 200 ? -13.383 8.192 26.298 1.00 86.19 200 THR A C 1
ATOM 1568 O O . THR A 1 200 ? -12.499 8.975 26.611 1.00 86.19 200 THR A O 1
ATOM 1571 N N . THR A 1 201 ? -13.708 7.968 25.018 1.00 88.38 201 THR A N 1
ATOM 1572 C CA . THR A 1 201 ? -13.041 8.625 23.875 1.00 88.38 201 THR A CA 1
ATOM 1573 C C . THR A 1 201 ? -13.644 9.981 23.499 1.00 88.38 201 THR A C 1
ATOM 1575 O O . THR A 1 201 ? -12.903 10.916 23.231 1.00 88.38 201 THR A O 1
ATOM 1578 N N . CYS A 1 202 ? -14.976 10.090 23.430 1.00 89.38 202 CYS A N 1
ATOM 1579 C CA . CYS A 1 202 ? -15.683 11.306 23.000 1.00 89.38 202 CYS A CA 1
ATOM 1580 C C . CYS A 1 202 ? -16.550 11.932 24.103 1.00 89.38 202 CYS A C 1
ATOM 1582 O O . CYS A 1 202 ? -17.352 12.817 23.814 1.00 89.38 202 CYS A O 1
ATOM 1584 N N . GLU A 1 203 ? -16.462 11.409 25.331 1.00 89.19 203 GLU A N 1
ATOM 1585 C CA . GLU A 1 203 ? -17.144 11.895 26.546 1.00 89.19 203 GLU A CA 1
ATOM 1586 C C . GLU A 1 203 ? -18.677 11.974 26.448 1.00 89.19 203 GLU A C 1
ATOM 1588 O O . GLU A 1 203 ? -19.359 12.520 27.313 1.00 89.19 203 GLU A O 1
ATOM 1593 N N . THR A 1 204 ? -19.262 11.382 25.407 1.00 86.81 204 THR A N 1
ATOM 1594 C CA . THR A 1 204 ? -20.707 11.404 25.197 1.00 86.81 204 THR A CA 1
ATOM 1595 C C . THR A 1 204 ? -21.392 10.436 26.157 1.00 86.81 204 THR A C 1
ATOM 1597 O O . THR A 1 204 ? -21.038 9.256 26.221 1.00 86.81 204 THR A O 1
ATOM 1600 N N . ALA A 1 205 ? -22.399 10.927 26.882 1.00 85.88 205 ALA A N 1
ATOM 1601 C CA . ALA A 1 205 ? -23.272 10.106 27.711 1.00 85.88 205 ALA A CA 1
ATOM 1602 C C . ALA A 1 205 ? -24.361 9.452 26.850 1.00 85.88 205 ALA A C 1
ATOM 1604 O O . ALA A 1 205 ? -25.129 10.131 26.160 1.00 85.88 205 ALA A O 1
ATOM 1605 N N . PHE A 1 206 ? -24.451 8.127 26.899 1.00 83.56 206 PHE A N 1
ATOM 1606 C CA . PHE A 1 206 ? -25.478 7.391 26.180 1.00 83.56 206 PHE A CA 1
ATOM 1607 C C . PHE A 1 206 ? -26.819 7.529 26.904 1.00 83.56 206 PHE A C 1
ATOM 1609 O O . PHE A 1 206 ? -26.942 7.232 28.094 1.00 83.56 206 PHE A O 1
ATOM 1616 N N . LYS A 1 207 ? -27.862 7.948 26.178 1.00 73.56 207 LYS A N 1
ATOM 1617 C CA . LYS A 1 207 ? -29.242 7.887 26.673 1.00 73.56 207 LYS A CA 1
ATOM 1618 C C . LYS A 1 207 ? -29.711 6.437 26.634 1.00 73.56 207 LYS A C 1
ATOM 1620 O O . LYS A 1 207 ? -30.261 5.976 25.638 1.00 73.56 207 LYS A O 1
ATOM 1625 N N . ILE A 1 208 ? -29.467 5.714 27.719 1.00 74.44 208 ILE A N 1
ATOM 1626 C CA . ILE A 1 208 ? -29.937 4.341 27.876 1.00 74.44 208 ILE A CA 1
ATOM 1627 C C . ILE A 1 208 ? -31.439 4.413 28.148 1.00 74.44 208 ILE A C 1
ATOM 1629 O O . ILE A 1 208 ? -31.865 4.761 29.249 1.00 74.44 208 ILE A O 1
ATOM 1633 N N . SER A 1 209 ? -32.257 4.096 27.146 1.00 59.03 209 SER A N 1
ATOM 1634 C CA . SER A 1 209 ? -33.633 3.700 27.423 1.00 59.03 209 SER A CA 1
ATOM 1635 C C . SER A 1 209 ? -33.553 2.328 28.082 1.00 59.03 209 SER A C 1
ATOM 1637 O O . SER A 1 209 ? -33.326 1.319 27.419 1.00 59.03 209 SER A O 1
ATOM 1639 N N . LEU A 1 210 ? -33.650 2.281 29.416 1.00 50.91 210 LEU A N 1
ATOM 1640 C CA . LEU A 1 210 ? -33.853 1.001 30.085 1.00 50.91 210 LEU A CA 1
ATOM 1641 C C . LEU A 1 210 ? -35.086 0.347 29.441 1.00 50.91 210 LEU A C 1
ATOM 1643 O O . LEU A 1 210 ? -36.128 1.008 29.354 1.00 50.91 210 LEU A O 1
ATOM 1647 N N . PRO A 1 211 ? -35.011 -0.930 29.023 1.00 49.34 211 PRO A N 1
ATOM 1648 C CA . PRO A 1 211 ? -36.213 -1.696 28.741 1.00 49.34 211 PRO A CA 1
ATOM 1649 C C . PRO A 1 211 ? -37.148 -1.549 29.948 1.00 49.34 211 PRO A C 1
ATOM 1651 O O . PRO A 1 211 ? -36.665 -1.655 31.083 1.00 49.34 211 PRO A O 1
ATOM 1654 N N . PRO A 1 212 ? -38.448 -1.255 29.760 1.00 44.34 212 PRO A N 1
ATOM 1655 C CA . PRO A 1 212 ? -39.360 -1.081 30.877 1.00 44.34 212 PRO A CA 1
ATOM 1656 C C . PRO A 1 212 ? -39.307 -2.346 31.726 1.00 44.34 212 PRO A C 1
ATOM 1658 O O . PRO A 1 212 ? -39.680 -3.428 31.276 1.00 44.34 212 PRO A O 1
ATOM 1661 N N . VAL A 1 213 ? -38.778 -2.204 32.944 1.00 46.31 213 VAL A N 1
ATOM 1662 C CA . VAL A 1 213 ? -38.682 -3.274 33.931 1.00 46.31 213 VAL A CA 1
ATOM 1663 C C . VAL A 1 213 ? -40.078 -3.869 34.068 1.00 46.31 213 VAL A C 1
ATOM 1665 O O . VAL A 1 213 ? -40.982 -3.229 34.615 1.00 46.31 213 VAL A O 1
ATOM 1668 N N . LEU A 1 214 ? -40.269 -5.082 33.542 1.00 45.97 214 LEU A N 1
ATOM 1669 C CA . LEU A 1 214 ? -41.428 -5.911 33.835 1.00 45.97 214 LEU A CA 1
ATOM 1670 C C . LEU A 1 214 ? -41.453 -6.067 35.354 1.00 45.97 214 LEU A C 1
ATOM 1672 O O . LEU A 1 214 ? -40.681 -6.834 35.928 1.00 45.97 214 LEU A O 1
ATOM 1676 N N . LYS A 1 215 ? -42.292 -5.265 36.016 1.00 37.59 215 LYS A N 1
ATOM 1677 C CA . LYS A 1 215 ? -42.491 -5.312 37.462 1.00 37.59 215 LYS A CA 1
ATOM 1678 C C . LYS A 1 215 ? -42.815 -6.758 37.822 1.00 37.59 215 LYS A C 1
ATOM 1680 O O . LYS A 1 215 ? -43.876 -7.261 37.451 1.00 37.59 215 LYS A O 1
ATOM 1685 N N . ALA A 1 216 ? -41.910 -7.420 38.539 1.00 46.41 216 ALA A N 1
ATOM 1686 C CA . ALA A 1 216 ? -42.175 -8.728 39.108 1.00 46.41 216 ALA A CA 1
ATOM 1687 C C . ALA A 1 216 ? -43.457 -8.623 39.950 1.00 46.41 216 ALA A C 1
ATOM 1689 O O . ALA A 1 216 ? -43.507 -7.894 40.946 1.00 46.41 216 ALA A O 1
ATOM 1690 N N . LYS A 1 217 ? -44.528 -9.304 39.520 1.00 41.34 217 LYS A N 1
ATOM 1691 C CA . LYS A 1 217 ? -45.766 -9.421 40.296 1.00 41.34 217 LYS A CA 1
ATOM 1692 C C . LYS A 1 217 ? -45.400 -10.053 41.638 1.00 41.34 217 LYS A C 1
ATOM 1694 O O . LYS A 1 217 ? -45.096 -11.243 41.690 1.00 41.34 217 LYS A O 1
ATOM 1699 N N . LYS A 1 218 ? -45.446 -9.273 42.726 1.00 42.91 218 LYS A N 1
ATOM 1700 C CA . LYS A 1 218 ? -45.400 -9.805 44.095 1.00 42.91 218 LYS A CA 1
ATOM 1701 C C . LYS A 1 218 ? -46.507 -10.853 44.229 1.00 42.91 218 LYS A C 1
ATOM 1703 O O . LYS A 1 218 ? -47.690 -10.516 44.271 1.00 42.91 218 LYS A O 1
ATOM 1708 N N . LYS A 1 219 ? -46.124 -12.128 44.268 1.00 46.19 219 LYS A N 1
ATOM 1709 C CA . LYS A 1 219 ? -47.020 -13.241 44.580 1.00 46.19 219 LYS A CA 1
ATOM 1710 C C . LYS A 1 219 ? -47.387 -13.087 46.061 1.00 46.19 219 LYS A C 1
ATOM 1712 O O . LYS A 1 219 ? -46.538 -13.292 46.924 1.00 46.19 219 LYS A O 1
ATOM 1717 N N . LYS A 1 220 ? -48.613 -12.640 46.362 1.00 41.91 220 LYS A N 1
ATOM 1718 C CA . LYS A 1 220 ? -49.151 -12.654 47.733 1.00 41.91 220 LYS A CA 1
ATOM 1719 C C . LYS A 1 220 ? -49.133 -14.106 48.221 1.00 41.91 220 LYS A C 1
ATOM 1721 O O . LYS A 1 220 ? -49.871 -14.928 47.680 1.00 41.91 220 LYS A O 1
ATOM 1726 N N . LEU A 1 221 ? -48.307 -14.415 49.221 1.00 46.25 221 LEU A N 1
ATOM 1727 C CA . LEU A 1 221 ? -48.489 -15.624 50.019 1.00 46.25 221 LEU A CA 1
ATOM 1728 C C . LEU A 1 221 ? -49.814 -15.480 50.780 1.00 46.25 221 LEU A C 1
ATOM 1730 O O . LEU A 1 221 ? -50.003 -14.520 51.526 1.00 46.25 221 LEU A O 1
ATOM 1734 N N . LYS A 1 222 ? -50.747 -16.406 50.540 1.00 38.50 222 LYS A N 1
ATOM 1735 C CA . LYS A 1 222 ? -51.921 -16.602 51.394 1.00 38.50 222 LYS A CA 1
ATOM 1736 C C . LYS A 1 222 ? -51.440 -17.248 52.693 1.00 38.50 222 LYS A C 1
ATOM 1738 O O . LYS A 1 222 ? -50.842 -18.318 52.638 1.00 38.50 222 LYS A O 1
ATOM 1743 N N . ALA A 1 223 ? -51.703 -16.602 53.824 1.00 42.91 223 ALA A N 1
ATOM 1744 C CA . ALA A 1 223 ? -51.645 -17.245 55.129 1.00 42.91 223 ALA A CA 1
ATOM 1745 C C . ALA A 1 223 ? -52.832 -18.216 55.236 1.00 42.91 223 ALA A C 1
ATOM 1747 O O . ALA A 1 223 ? -53.976 -17.810 55.024 1.00 42.91 223 ALA A O 1
ATOM 1748 N N . SER A 1 224 ? -52.551 -19.493 55.487 1.00 40.59 224 SER A N 1
ATOM 1749 C CA . SER A 1 224 ? -53.543 -20.479 55.914 1.00 40.59 224 SER A CA 1
ATOM 1750 C C . SER A 1 224 ? -53.767 -20.321 57.417 1.00 40.59 224 SER A C 1
ATOM 1752 O O . SER A 1 224 ? -52.794 -20.333 58.173 1.00 40.59 224 SER A O 1
ATOM 1754 N N . ALA A 1 225 ? -55.030 -20.123 57.794 1.00 41.09 225 ALA A N 1
ATOM 1755 C CA . ALA A 1 225 ? -55.530 -20.256 59.159 1.00 41.09 225 ALA A CA 1
ATOM 1756 C C . ALA A 1 225 ? -55.596 -21.730 59.578 1.00 41.09 225 ALA A C 1
ATOM 1758 O O . ALA A 1 225 ? -55.694 -22.582 58.662 1.00 41.09 225 ALA A O 1
#

Sequence (225 aa):
MVLGNSHLFMNRSNKLAVIASHIQESRFLYPGKNGRLGDFFGDPGNPPSEFSPSGSKDGKYELFTAANEVIAEEIKDLMTKSDIKGQHTETLLAGSLAKALCYIHRMNKEVKDNQEMKSRILACDITGGLYLKVPQMPSLLQYLLWVFLPDQDQRSQLILPPPIHVDYRAACFCHRNLIEIGYVCSVCLSIFCNFSPICTTCETAFKISLPPVLKAKKKKLKASA